Protein AF-A0A954IX19-F1 (afdb_monomer)

Sequence (266 aa):
ASEIVAGALQDHHRATVVGVQSYGKGSVQNLFPLSSKPSEPFTDENHNRVWDSWESYQDLNKNGRYDPGPRARLTIARYYLPSGRCLHKIVDKDGKVENPDYGVVPDVEIAAEKLKAEDLWKNAFSRKLWTERVSHKYVDERWAENKATFEKLAFSDGKSSAEYPGFDDWYASLETQLPKNDVRQWVRVVIRDKVADLRGKAWPGSFFQGDFVEDRQLQAAIHVALGKIGQSITGLSEYGPVLDLPKEMVDHPWEPTAKKATEKKG

Radius of gyration: 24.85 Å; Cα contacts (8 Å, |Δi|>4): 329; chains: 1; bounding box: 64×39×64 Å

pLDDT: mean 86.71, std 11.57, range [32.47, 95.5]

Foldseek 3Di:
DVLQVLVQCVVVVNDAFFEAFDDLPFWDKDKAADPPDAWFDWDPPVPPPDDDPPTDTDDPPPPPDGGRHDIDIDTDDGDAHPVRHTQHFDADPVRHTPRPCHGDGGLHYDYWPDQDPVNVVVVVVLCVCVVVVVLVVLCVVCCVPCVVLLLVVLQPPLLDCPSPPCLVVSVVVVPDPDDSSVSSLSNSQNSNVVNCVVVVHHQPDDRQPNRLLRTQRVVLSVQLVQLVVVHALCVDPSNVSRHDDDPVSRVDRDDRPPPPPPPPDD

Structure (mmCIF, N/CA/C/O backbone):
data_AF-A0A954IX19-F1
#
_entry.id   AF-A0A954IX19-F1
#
loop_
_atom_site.group_PDB
_atom_site.id
_atom_site.type_symbol
_atom_site.label_atom_id
_atom_site.label_alt_id
_atom_site.label_comp_id
_atom_site.label_asym_id
_atom_site.label_entity_id
_atom_site.label_seq_id
_atom_site.pdbx_PDB_ins_code
_atom_site.Cartn_x
_atom_site.Cartn_y
_atom_site.Cartn_z
_atom_site.occupancy
_atom_site.B_iso_or_equiv
_atom_site.auth_seq_id
_atom_site.auth_comp_id
_atom_site.auth_asym_id
_atom_site.auth_atom_id
_atom_site.pdbx_PDB_model_num
ATOM 1 N N . ALA A 1 1 ? -5.945 4.683 12.665 1.00 79.75 1 ALA A N 1
ATOM 2 C CA . ALA A 1 1 ? -5.818 6.070 12.174 1.00 79.75 1 ALA A CA 1
ATOM 3 C C . ALA A 1 1 ? -6.463 6.220 10.797 1.00 79.75 1 ALA A C 1
ATOM 5 O O . ALA A 1 1 ? -7.480 6.892 10.716 1.00 79.75 1 ALA A O 1
ATOM 6 N N . SER A 1 2 ? -5.966 5.542 9.753 1.00 90.81 2 SER A N 1
ATOM 7 C CA . SER A 1 2 ? -6.464 5.685 8.370 1.00 90.81 2 SER A CA 1
ATOM 8 C C . SER A 1 2 ? -7.974 5.466 8.208 1.00 90.81 2 SER A C 1
ATOM 10 O O . SER A 1 2 ? -8.629 6.218 7.498 1.00 90.81 2 SER A O 1
ATOM 12 N N . GLU A 1 3 ? -8.544 4.494 8.924 1.00 93.50 3 GLU A N 1
ATOM 13 C CA . GLU A 1 3 ? -9.979 4.168 8.866 1.00 93.50 3 GLU A CA 1
ATOM 14 C C . GLU A 1 3 ? -10.879 5.299 9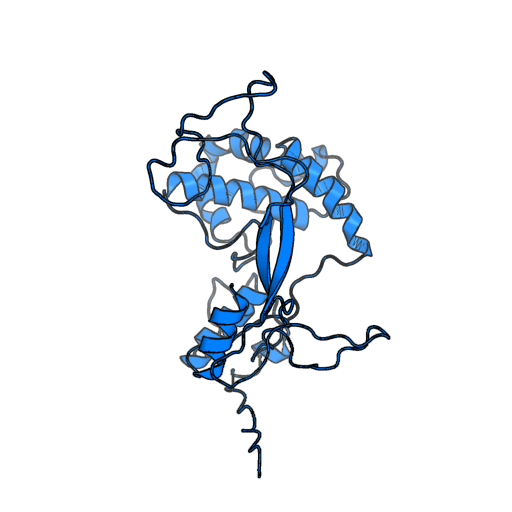.379 1.00 93.50 3 GLU A C 1
ATOM 16 O O . GLU A 1 3 ? -11.972 5.501 8.865 1.00 93.50 3 GLU A O 1
ATOM 21 N N . ILE A 1 4 ? -10.409 6.068 10.367 1.00 92.88 4 ILE A N 1
ATOM 22 C CA . ILE A 1 4 ? -11.157 7.204 10.920 1.00 92.88 4 ILE A CA 1
ATOM 23 C C . ILE A 1 4 ? -11.254 8.304 9.863 1.00 92.88 4 ILE A C 1
ATOM 25 O O . ILE A 1 4 ? -12.329 8.842 9.630 1.00 92.88 4 ILE A O 1
ATOM 29 N N . VAL A 1 5 ? -10.138 8.597 9.187 1.00 94.50 5 VAL A N 1
ATOM 30 C CA . VAL A 1 5 ? -10.074 9.624 8.140 1.00 94.50 5 VAL A CA 1
ATOM 31 C C . VAL A 1 5 ? -10.907 9.214 6.927 1.00 94.50 5 VAL A C 1
ATOM 33 O O . VAL A 1 5 ? -11.764 9.977 6.491 1.00 94.50 5 VAL A O 1
ATOM 36 N N . ALA A 1 6 ? -10.696 8.001 6.408 1.00 94.44 6 ALA A N 1
ATOM 37 C CA . ALA A 1 6 ? -11.433 7.503 5.249 1.00 94.44 6 ALA A CA 1
ATOM 38 C C . ALA A 1 6 ? -12.941 7.409 5.530 1.00 94.44 6 ALA A C 1
ATOM 40 O O . ALA A 1 6 ? -13.740 7.870 4.719 1.00 94.44 6 ALA A O 1
ATOM 41 N N . GLY A 1 7 ? -13.326 6.888 6.701 1.00 93.38 7 GLY A N 1
ATOM 42 C CA . GLY A 1 7 ? -14.724 6.807 7.117 1.00 93.38 7 GLY A CA 1
ATOM 43 C C . GLY A 1 7 ? -15.373 8.181 7.292 1.00 93.38 7 GLY A C 1
ATOM 44 O O . GLY A 1 7 ? -16.479 8.384 6.812 1.00 93.38 7 GLY A O 1
ATOM 45 N N . ALA A 1 8 ? -14.686 9.157 7.896 1.00 94.06 8 ALA A N 1
ATOM 46 C CA . ALA A 1 8 ? -15.229 10.509 8.047 1.00 94.06 8 ALA A CA 1
ATOM 47 C C . ALA A 1 8 ? -15.403 11.223 6.694 1.00 94.06 8 ALA A C 1
ATOM 49 O O . ALA A 1 8 ? -16.428 11.859 6.457 1.00 94.06 8 ALA A O 1
ATOM 50 N N . LEU A 1 9 ? -14.432 11.101 5.781 1.00 95.00 9 LEU A N 1
ATOM 51 C CA . LEU A 1 9 ? -14.555 11.663 4.430 1.00 95.00 9 LEU A CA 1
ATOM 52 C C . LEU A 1 9 ? -15.701 11.021 3.643 1.00 95.00 9 LEU A C 1
ATOM 54 O O . LEU A 1 9 ? -16.392 11.722 2.901 1.00 95.00 9 LEU A O 1
ATOM 58 N N . GLN A 1 10 ? -15.904 9.715 3.817 1.00 93.19 10 GLN A N 1
ATOM 59 C CA . GLN A 1 10 ? -17.016 8.982 3.223 1.00 93.19 10 GLN A CA 1
ATOM 60 C C . GLN A 1 10 ? -18.365 9.438 3.799 1.00 93.19 10 GLN A C 1
ATOM 62 O O . GLN A 1 10 ? -19.266 9.763 3.029 1.00 93.19 10 GLN A O 1
ATOM 67 N N . ASP A 1 11 ? -18.488 9.526 5.127 1.00 92.69 11 ASP A N 1
ATOM 68 C CA . ASP A 1 11 ? -19.709 9.962 5.824 1.00 92.69 11 ASP A CA 1
ATOM 69 C C . ASP A 1 11 ? -20.122 11.390 5.430 1.00 92.69 11 ASP A C 1
ATOM 71 O O . ASP A 1 11 ? -21.307 1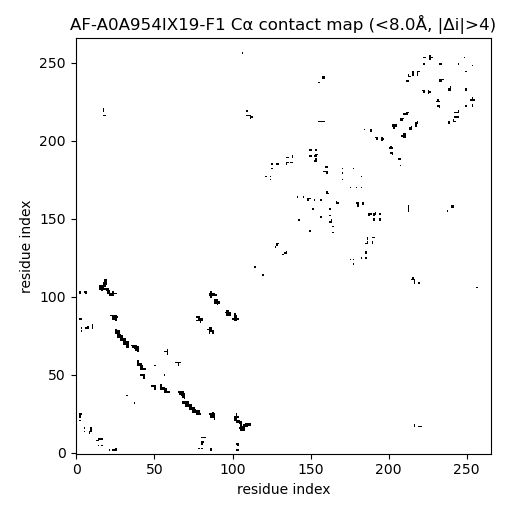1.695 5.327 1.00 92.69 11 ASP A O 1
ATOM 75 N N . HIS A 1 12 ? -19.152 12.269 5.168 1.00 93.75 12 HIS A N 1
ATOM 76 C CA . HIS A 1 12 ? -19.407 13.635 4.705 1.00 93.75 12 HIS A CA 1
ATOM 77 C C . HIS A 1 12 ? -19.547 13.763 3.180 1.00 93.75 12 HIS A C 1
ATOM 79 O O . HIS A 1 12 ? -19.612 14.886 2.672 1.00 93.75 12 HIS A O 1
ATOM 85 N N . HIS A 1 13 ? -19.545 12.653 2.434 1.00 91.31 13 HIS A N 1
ATOM 86 C CA . HIS A 1 13 ? -19.569 12.642 0.967 1.00 91.31 13 HIS A CA 1
ATOM 87 C C . HIS A 1 13 ? -18.467 13.514 0.331 1.00 91.31 13 HIS A C 1
ATOM 89 O O . HIS A 1 13 ? -18.647 14.111 -0.731 1.00 91.31 13 HIS A O 1
ATOM 95 N N . ARG A 1 14 ? -17.308 13.618 0.994 1.00 93.38 14 ARG A N 1
ATOM 96 C CA . ARG A 1 14 ? -16.152 14.411 0.536 1.00 93.38 14 ARG A CA 1
ATOM 97 C C . ARG A 1 14 ? -15.164 13.593 -0.285 1.00 93.38 14 ARG A C 1
ATOM 99 O O . ARG A 1 14 ? -14.374 14.176 -1.022 1.00 93.38 14 ARG A O 1
ATOM 106 N N . ALA A 1 15 ? -15.204 12.270 -0.169 1.00 93.00 15 ALA A N 1
ATOM 107 C CA . ALA A 1 15 ? -14.397 11.353 -0.961 1.00 93.00 15 ALA A CA 1
ATOM 108 C C . ALA A 1 15 ? -15.200 10.096 -1.319 1.00 93.00 15 ALA A C 1
ATOM 110 O O . ALA A 1 15 ? -16.116 9.711 -0.597 1.00 93.00 15 ALA A O 1
ATOM 111 N N . THR A 1 16 ? -14.826 9.456 -2.427 1.00 93.19 16 THR A N 1
ATOM 112 C CA . THR A 1 16 ? -15.273 8.097 -2.765 1.00 93.19 16 THR A CA 1
ATOM 113 C C . THR A 1 16 ? -14.178 7.136 -2.338 1.00 93.19 16 THR A C 1
ATOM 115 O O . THR A 1 16 ? -13.026 7.312 -2.738 1.00 93.19 16 THR A O 1
ATOM 118 N N . VAL A 1 17 ? -14.521 6.151 -1.515 1.00 94.12 17 VAL A N 1
ATOM 119 C CA . VAL A 1 17 ? -13.583 5.141 -1.023 1.00 94.12 17 VAL A CA 1
ATOM 120 C C . VAL A 1 17 ? -13.589 3.953 -1.977 1.00 94.12 17 VAL A C 1
ATOM 122 O O . VAL A 1 17 ? -14.644 3.401 -2.281 1.00 94.12 17 VAL A O 1
ATOM 125 N N . VAL A 1 18 ? -12.408 3.546 -2.433 1.00 93.38 18 VAL A N 1
ATOM 126 C CA . VAL A 1 18 ? -12.216 2.445 -3.385 1.00 93.38 18 VAL A CA 1
ATOM 127 C C . VAL A 1 18 ? -11.293 1.408 -2.755 1.00 93.38 18 VAL A C 1
ATOM 129 O O . VAL A 1 18 ? -10.307 1.782 -2.119 1.00 93.38 18 VAL A O 1
ATOM 132 N N . GLY A 1 19 ? -11.601 0.121 -2.907 1.00 93.06 19 GLY A N 1
ATOM 133 C CA . GLY A 1 19 ? -10.739 -0.964 -2.433 1.00 93.06 19 GLY A CA 1
ATOM 134 C C . GLY A 1 19 ? -11.515 -2.095 -1.771 1.00 93.06 19 GLY A C 1
ATOM 135 O O . GLY A 1 19 ? -12.520 -2.548 -2.298 1.00 93.06 19 GLY A O 1
ATOM 136 N N . VAL A 1 20 ? -11.051 -2.559 -0.611 1.00 92.19 20 VAL A N 1
ATOM 137 C CA . VAL A 1 20 ? -11.703 -3.623 0.176 1.00 92.19 20 VAL A CA 1
ATOM 138 C C . VAL A 1 20 ? -12.109 -3.107 1.550 1.00 92.19 20 VAL A C 1
ATOM 140 O O . VAL A 1 20 ? -11.572 -2.100 2.016 1.00 92.19 20 VAL A O 1
ATOM 143 N N . GLN A 1 21 ? -13.016 -3.820 2.223 1.00 92.69 21 GLN A N 1
ATOM 144 C CA . GLN A 1 21 ? -13.347 -3.531 3.617 1.00 92.69 21 GLN A CA 1
ATOM 145 C C . GLN A 1 21 ? -12.073 -3.514 4.473 1.00 92.69 21 GLN A C 1
ATOM 147 O O . GLN A 1 21 ? -11.267 -4.451 4.445 1.00 92.69 21 GLN A O 1
ATOM 152 N N . SER A 1 22 ? -11.881 -2.428 5.221 1.00 93.00 22 SER A N 1
ATOM 153 C CA . SER A 1 22 ? -10.698 -2.267 6.064 1.00 93.00 22 SER A CA 1
ATOM 154 C C . SER A 1 22 ? -10.755 -3.141 7.325 1.00 93.00 22 SER A C 1
ATOM 156 O O . SER A 1 22 ? -11.761 -3.769 7.648 1.00 93.00 22 SER A O 1
ATOM 158 N N . TYR A 1 23 ? -9.636 -3.205 8.049 1.00 92.00 23 TYR A N 1
ATOM 159 C CA . TYR A 1 23 ? -9.427 -4.153 9.147 1.00 92.00 23 TYR A CA 1
ATOM 160 C C . TYR A 1 23 ? -10.440 -4.039 10.304 1.00 92.00 23 TYR A C 1
ATOM 162 O O . TYR A 1 23 ? -10.777 -5.040 10.934 1.00 92.00 23 TYR A O 1
ATOM 170 N N . GLY A 1 24 ? -10.907 -2.832 10.616 1.00 92.19 24 GLY A N 1
ATOM 171 C CA . GLY A 1 24 ? -11.779 -2.545 11.750 1.00 92.19 24 GLY A CA 1
ATOM 172 C C . GLY A 1 24 ? -11.024 -2.282 13.053 1.00 92.19 24 GLY A C 1
ATOM 173 O O . GLY A 1 24 ? -11.481 -2.669 14.135 1.00 92.19 24 GLY A O 1
ATOM 174 N N . LYS A 1 25 ? -9.849 -1.635 13.005 1.00 92.31 25 LYS A N 1
ATOM 175 C CA . LYS A 1 25 ? -9.107 -1.244 14.217 1.00 92.31 25 LYS A CA 1
ATOM 176 C C . LYS A 1 25 ? -9.610 0.107 14.728 1.00 92.31 25 LYS A C 1
ATOM 178 O O . LYS A 1 25 ? -8.933 1.131 14.654 1.00 92.31 25 LYS A O 1
ATOM 183 N N . GLY A 1 26 ? -10.803 0.075 15.313 1.00 89.88 26 GLY A N 1
ATOM 184 C CA . GLY A 1 26 ? -11.436 1.223 15.964 1.00 89.88 26 GLY A CA 1
ATOM 185 C C . GLY A 1 26 ? -11.161 1.367 17.465 1.00 89.88 26 GLY A C 1
ATOM 186 O O . GLY A 1 26 ? -11.915 2.068 18.121 1.00 89.88 26 GLY A O 1
ATOM 187 N N . SER A 1 27 ? -10.159 0.703 18.050 1.00 92.31 27 SER A N 1
ATOM 188 C CA . SER A 1 27 ? -9.876 0.776 19.494 1.00 92.31 27 SER A CA 1
ATOM 189 C C . SER A 1 27 ? -8.637 1.616 19.825 1.00 92.31 27 SER A C 1
ATOM 191 O O . SER A 1 27 ? -7.654 1.621 19.080 1.00 92.31 27 SER A O 1
ATOM 193 N N . VAL A 1 28 ? -8.683 2.313 20.964 1.00 92.31 28 VAL A N 1
ATOM 194 C CA . VAL A 1 28 ? -7.559 3.074 21.534 1.00 92.31 28 VAL A CA 1
ATOM 195 C C . VAL A 1 28 ? -6.924 2.256 22.644 1.00 92.31 28 VAL A C 1
ATOM 197 O O . VAL A 1 28 ? -7.626 1.758 23.524 1.00 92.31 28 VAL A O 1
ATOM 200 N N . GLN A 1 29 ? -5.599 2.146 22.621 1.00 92.75 29 GLN A N 1
ATOM 201 C CA . GLN A 1 29 ? -4.831 1.439 23.640 1.00 92.75 29 GLN A CA 1
ATOM 202 C C . GLN A 1 29 ? -3.889 2.401 24.355 1.00 92.75 29 GLN A C 1
ATOM 204 O O . GLN A 1 29 ? -3.283 3.252 23.707 1.00 92.75 29 GLN A O 1
ATOM 209 N N . ASN A 1 30 ? -3.749 2.234 25.669 1.00 91.75 30 ASN A N 1
ATOM 210 C CA . ASN A 1 30 ? -2.789 2.977 26.479 1.00 91.75 30 ASN A CA 1
ATOM 211 C C . ASN A 1 30 ? -1.926 2.023 27.320 1.00 91.75 30 ASN A C 1
ATOM 213 O O . ASN A 1 30 ? -2.332 0.889 27.597 1.00 91.75 30 ASN A O 1
ATOM 217 N N . LEU A 1 31 ? -0.723 2.472 27.681 1.00 88.69 31 LEU A N 1
ATOM 218 C CA . LEU A 1 31 ? 0.225 1.739 28.518 1.00 88.69 31 LEU A CA 1
ATOM 219 C C . LEU A 1 31 ? 0.102 2.205 29.971 1.00 88.69 31 LEU A C 1
ATOM 221 O O . LEU A 1 31 ? 0.263 3.386 30.259 1.00 88.69 31 LEU A O 1
ATOM 225 N N . PHE A 1 32 ? -0.129 1.267 30.884 1.00 87.44 32 PHE A N 1
ATOM 226 C CA . PHE A 1 32 ? -0.223 1.515 32.321 1.00 87.44 32 PHE A CA 1
ATOM 227 C C . PHE A 1 32 ? 0.965 0.866 33.036 1.00 87.44 32 PHE A C 1
ATOM 229 O O . PHE A 1 32 ? 1.189 -0.328 32.835 1.00 87.44 32 PHE A O 1
ATOM 236 N N . PRO A 1 33 ? 1.741 1.602 33.849 1.00 85.31 33 PRO A N 1
ATOM 237 C CA . PRO A 1 33 ? 2.846 1.016 34.601 1.00 85.31 33 PRO A CA 1
ATOM 238 C C . PRO A 1 33 ? 2.332 -0.000 35.628 1.00 85.31 33 PRO A C 1
ATOM 240 O O . PRO A 1 33 ? 1.297 0.211 36.260 1.00 85.31 33 PRO A O 1
ATOM 243 N N . LEU A 1 34 ? 3.057 -1.107 35.787 1.00 85.81 34 LEU A N 1
ATOM 244 C CA . LEU A 1 34 ? 2.791 -2.113 36.813 1.00 85.81 34 LEU A CA 1
ATOM 245 C C . LEU A 1 34 ? 3.649 -1.832 38.051 1.00 85.81 34 LEU A C 1
ATOM 247 O O . LEU A 1 34 ? 4.809 -1.446 37.944 1.00 85.81 34 LEU A O 1
ATOM 251 N N . SER A 1 35 ? 3.088 -2.055 39.239 1.00 80.06 35 SER A N 1
ATOM 252 C CA . SER A 1 35 ? 3.722 -1.708 40.520 1.00 80.06 35 SER A CA 1
ATOM 253 C C . SER A 1 35 ? 4.929 -2.575 40.899 1.00 80.06 35 SER A C 1
ATOM 255 O O . SER A 1 35 ? 5.627 -2.253 41.855 1.00 80.06 35 SER A O 1
ATOM 257 N N . SER A 1 36 ? 5.195 -3.668 40.179 1.00 78.25 36 SER A N 1
ATOM 258 C CA . SER A 1 36 ? 6.209 -4.657 40.562 1.00 78.25 36 SER A CA 1
ATOM 259 C C . SER A 1 36 ? 7.655 -4.182 40.383 1.00 78.25 36 SER A C 1
ATOM 261 O O . SER A 1 36 ? 8.530 -4.636 41.114 1.00 78.25 36 SER A O 1
ATOM 263 N N . LYS A 1 37 ? 7.928 -3.300 39.412 1.00 77.62 37 LYS A N 1
ATOM 264 C CA . LYS A 1 37 ? 9.249 -2.682 39.210 1.00 77.62 37 LYS A CA 1
ATOM 265 C C . LYS A 1 37 ? 9.041 -1.258 38.677 1.00 77.62 37 LYS A C 1
ATOM 267 O O . LYS A 1 37 ? 8.490 -1.118 37.586 1.00 77.62 37 LYS A O 1
ATOM 272 N N . PRO A 1 38 ? 9.422 -0.204 39.417 1.00 73.81 38 PRO A N 1
ATOM 273 C CA . PRO A 1 38 ? 9.303 1.155 38.909 1.00 73.81 38 PRO A CA 1
ATOM 274 C C . PRO A 1 38 ? 10.221 1.351 37.698 1.00 73.81 38 PRO A C 1
ATOM 276 O O . PRO A 1 38 ? 11.243 0.678 37.558 1.00 73.81 38 PRO A O 1
ATOM 279 N N . SER A 1 39 ? 9.825 2.268 36.819 1.00 83.50 39 SER A N 1
ATOM 280 C CA . SER A 1 39 ? 10.693 2.770 35.756 1.00 83.50 39 SER A CA 1
ATOM 281 C C . SER A 1 39 ? 11.939 3.407 36.359 1.00 83.50 39 SER A C 1
ATOM 283 O O . SER A 1 39 ? 11.854 4.030 37.421 1.00 83.50 39 SER A O 1
ATOM 285 N N . GLU A 1 40 ? 13.067 3.311 35.664 1.00 88.31 40 GLU A N 1
ATOM 286 C CA . GLU A 1 40 ? 14.228 4.126 36.005 1.00 88.31 40 GLU A CA 1
ATOM 287 C C . GLU A 1 40 ? 13.869 5.616 35.887 1.00 88.31 40 GLU A C 1
ATOM 289 O O . GLU A 1 40 ? 13.129 5.998 34.967 1.00 88.31 40 GLU A O 1
ATOM 294 N N . PRO A 1 41 ? 14.305 6.457 36.841 1.00 87.12 41 PRO A N 1
ATOM 295 C CA . PRO A 1 41 ? 14.039 7.882 36.782 1.00 87.12 41 PRO A CA 1
ATOM 296 C C . PRO A 1 41 ? 14.888 8.519 35.681 1.00 87.12 41 PRO A C 1
ATOM 298 O O . PRO A 1 41 ? 16.049 8.159 35.477 1.00 87.12 41 PRO A O 1
ATOM 301 N N . PHE A 1 42 ? 14.297 9.477 34.976 1.00 90.81 42 PHE A N 1
ATOM 302 C CA . PHE A 1 42 ? 14.952 10.234 33.919 1.00 90.81 42 PHE A CA 1
ATOM 303 C C . PHE A 1 42 ? 14.577 11.712 33.995 1.00 90.81 42 PHE A C 1
ATOM 305 O O . PHE A 1 42 ? 13.574 12.078 34.616 1.00 90.81 42 PHE A O 1
ATOM 312 N N . THR A 1 43 ? 15.406 12.550 33.384 1.00 91.19 43 THR A N 1
ATOM 313 C CA . THR A 1 43 ? 15.152 13.979 33.223 1.00 91.19 43 THR A CA 1
ATOM 314 C C . THR A 1 43 ? 14.274 14.181 31.995 1.00 91.19 43 THR A C 1
ATOM 316 O O . THR A 1 43 ? 14.761 14.070 30.878 1.00 91.19 43 THR A O 1
ATOM 319 N N . ASP A 1 44 ? 12.994 14.466 32.221 1.00 87.69 44 ASP A N 1
ATOM 320 C CA . ASP A 1 44 ? 12.009 14.768 31.176 1.00 87.69 44 ASP A CA 1
ATOM 321 C C . ASP A 1 44 ? 12.135 16.242 30.750 1.00 87.69 44 ASP A C 1
ATOM 323 O O . ASP A 1 44 ? 11.517 17.134 31.349 1.00 87.69 44 ASP A O 1
ATOM 327 N N . GLU A 1 45 ? 12.999 16.503 29.767 1.00 91.56 45 GLU A N 1
ATOM 328 C CA . GLU A 1 45 ? 13.329 17.857 29.303 1.00 91.56 45 GLU A CA 1
ATOM 329 C C . GLU A 1 45 ? 12.212 18.460 28.445 1.00 91.56 45 GLU A C 1
ATOM 331 O O . GLU A 1 45 ? 11.999 19.674 28.469 1.00 91.56 45 GLU A O 1
ATOM 336 N N . ASN A 1 46 ? 11.487 17.629 27.692 1.00 91.50 46 ASN A N 1
ATOM 337 C CA . ASN A 1 46 ? 10.407 18.080 26.808 1.00 91.50 46 ASN A CA 1
ATOM 338 C C . ASN A 1 46 ? 9.002 17.954 27.434 1.00 91.50 46 ASN A C 1
ATOM 340 O O . ASN A 1 46 ? 8.011 18.337 26.805 1.00 91.50 46 ASN A O 1
ATOM 344 N N . HIS A 1 47 ? 8.920 17.459 28.671 1.00 87.94 47 HIS A N 1
ATOM 345 C CA . HIS A 1 47 ? 7.701 17.288 29.463 1.00 87.94 47 HIS A CA 1
ATOM 346 C C . HIS A 1 47 ? 6.666 16.336 28.837 1.00 87.94 47 HIS A C 1
ATOM 348 O O . HIS A 1 47 ? 5.454 16.502 29.039 1.00 87.94 47 HIS A O 1
ATOM 354 N N . ASN A 1 48 ? 7.118 15.330 28.081 1.00 88.38 48 ASN A N 1
ATOM 355 C CA . ASN A 1 48 ? 6.251 14.341 27.429 1.00 88.38 48 ASN A CA 1
ATOM 356 C C . ASN A 1 48 ? 6.002 13.080 28.291 1.00 88.38 48 ASN A C 1
ATOM 358 O O . ASN A 1 48 ? 5.153 12.254 27.933 1.00 88.38 48 ASN A O 1
ATOM 362 N N . ARG A 1 49 ? 6.688 12.942 29.439 1.00 82.75 49 ARG A N 1
ATOM 363 C CA . ARG A 1 49 ? 6.658 11.784 30.357 1.00 82.75 49 ARG A CA 1
ATOM 364 C C . ARG A 1 49 ? 7.123 10.460 29.735 1.00 82.75 49 ARG A C 1
ATOM 366 O O . ARG A 1 49 ? 6.735 9.380 30.201 1.00 82.75 49 ARG A O 1
ATOM 373 N N . VAL A 1 50 ? 7.940 10.522 28.693 1.00 83.44 50 VAL A N 1
ATOM 374 C CA . VAL A 1 50 ? 8.507 9.392 27.957 1.00 83.44 50 VAL A CA 1
ATOM 375 C C . VAL A 1 50 ? 9.996 9.648 27.772 1.00 83.44 50 VAL A C 1
ATOM 377 O O . VAL A 1 50 ? 10.365 10.628 27.155 1.00 83.44 50 VAL A O 1
ATOM 380 N N . TRP A 1 51 ? 10.842 8.736 28.253 1.00 86.75 51 TRP A N 1
ATOM 381 C CA . TRP A 1 51 ? 12.280 8.870 28.044 1.00 86.75 51 TRP A CA 1
ATOM 382 C C . TRP A 1 51 ? 12.627 8.860 26.557 1.00 86.75 51 TRP A C 1
ATOM 384 O O . TRP A 1 51 ? 12.321 7.892 25.845 1.00 86.75 51 TRP A O 1
ATOM 394 N N . ASP A 1 52 ? 13.299 9.915 26.124 1.00 88.56 52 ASP A N 1
ATOM 395 C CA . ASP A 1 52 ? 13.857 10.044 24.789 1.00 88.56 52 ASP A CA 1
ATOM 396 C C . ASP A 1 52 ? 15.362 9.743 24.782 1.00 88.56 52 ASP A C 1
ATOM 398 O O . ASP A 1 52 ? 16.068 9.901 25.774 1.00 88.56 52 ASP A O 1
ATOM 402 N N . SER A 1 53 ? 15.903 9.329 23.633 1.00 87.06 53 SER A N 1
ATOM 403 C CA . SER A 1 53 ? 17.297 8.860 23.548 1.00 87.06 53 SER A CA 1
ATOM 404 C C . SER A 1 53 ? 18.358 9.913 23.895 1.00 87.06 53 SER A C 1
ATOM 406 O O . SER A 1 53 ? 19.519 9.553 24.082 1.00 87.06 53 SER A O 1
ATOM 408 N N . TRP A 1 54 ? 17.993 11.199 23.914 1.00 87.88 54 TRP A N 1
ATOM 409 C CA . TRP A 1 54 ? 18.874 12.303 24.312 1.00 87.88 54 TRP A CA 1
ATOM 410 C C . TRP A 1 54 ? 18.741 12.684 25.794 1.00 87.88 54 TRP A C 1
ATOM 412 O O . TRP A 1 54 ? 19.551 13.467 26.285 1.00 87.88 54 TRP A O 1
ATOM 422 N N . GLU A 1 55 ? 17.751 12.150 26.511 1.00 91.75 55 GLU A N 1
ATOM 423 C CA . GLU A 1 55 ? 17.500 12.482 27.910 1.00 91.75 55 GLU A CA 1
ATOM 424 C C . GLU A 1 55 ? 18.382 11.658 28.851 1.00 91.75 55 GLU A C 1
ATOM 426 O O . GLU A 1 55 ? 18.668 10.476 28.633 1.00 91.75 55 GLU A O 1
ATOM 431 N N . SER A 1 56 ? 18.810 12.277 29.949 1.00 89.56 56 SER A N 1
ATOM 432 C CA . SER A 1 56 ? 19.597 11.584 30.971 1.00 89.56 56 SER A CA 1
ATOM 433 C C . SER A 1 56 ? 18.700 10.710 31.848 1.00 89.56 56 SER A C 1
ATOM 435 O O . SER A 1 56 ? 17.637 11.150 32.280 1.00 89.56 56 SER A O 1
ATOM 437 N N . TYR A 1 57 ? 19.145 9.493 32.166 1.00 91.69 57 TYR A N 1
ATOM 438 C CA . TYR A 1 57 ? 18.456 8.580 33.080 1.00 91.69 57 TYR A CA 1
ATOM 439 C C . TYR A 1 57 ? 19.412 7.998 34.120 1.00 91.69 57 TYR A C 1
ATOM 441 O O . TYR A 1 57 ? 20.630 7.975 33.932 1.00 91.69 57 TYR A O 1
ATOM 449 N N . GLN A 1 58 ? 18.853 7.530 35.233 1.00 89.69 58 GLN A N 1
ATOM 450 C CA . GLN A 1 58 ? 19.602 6.824 36.261 1.00 89.69 58 GLN A CA 1
ATOM 451 C C . GLN A 1 58 ? 19.522 5.314 36.022 1.00 89.69 58 GLN A C 1
ATOM 453 O O . GLN A 1 58 ? 18.511 4.690 36.334 1.00 89.69 58 GLN A O 1
ATOM 458 N N . ASP A 1 59 ? 20.611 4.737 35.518 1.00 86.19 59 ASP A N 1
ATOM 459 C CA . ASP A 1 59 ? 20.762 3.288 35.356 1.00 86.19 59 ASP A CA 1
ATOM 460 C C . ASP A 1 59 ? 20.960 2.616 36.728 1.00 86.19 59 ASP A C 1
ATOM 462 O O . ASP A 1 59 ? 22.048 2.641 37.320 1.00 86.19 59 ASP A O 1
ATOM 466 N N . LEU A 1 60 ? 19.884 2.047 37.272 1.00 85.31 60 LEU A N 1
ATOM 467 C CA . LEU A 1 60 ? 19.874 1.406 38.588 1.00 85.31 60 LEU A CA 1
ATOM 468 C C . LEU A 1 60 ? 20.425 -0.020 38.526 1.00 85.31 60 LEU A C 1
ATOM 470 O O . LEU A 1 60 ? 20.930 -0.527 39.533 1.00 85.31 60 LEU A O 1
ATOM 474 N N . ASN A 1 61 ? 20.320 -0.678 37.371 1.00 85.50 61 ASN A N 1
ATOM 475 C CA . ASN A 1 61 ? 20.702 -2.080 37.203 1.00 85.50 61 ASN A CA 1
ATOM 476 C C . ASN A 1 61 ? 22.099 -2.257 36.554 1.00 85.50 61 ASN A C 1
ATOM 478 O O . ASN A 1 61 ? 22.609 -3.380 36.516 1.00 85.50 61 ASN A O 1
ATOM 482 N N . LYS A 1 62 ? 22.722 -1.158 36.103 1.00 86.56 62 LYS A N 1
ATOM 483 C CA . LYS A 1 62 ? 24.042 -1.069 35.455 1.00 86.56 62 LYS A CA 1
ATOM 484 C C . LYS A 1 62 ? 24.148 -1.832 34.128 1.00 86.56 62 LYS A C 1
ATOM 486 O O . LYS A 1 62 ? 25.219 -2.353 33.806 1.00 86.56 62 LYS A O 1
ATOM 491 N N . ASN A 1 63 ? 23.060 -1.936 33.365 1.00 88.25 63 ASN A N 1
ATOM 492 C CA . ASN A 1 63 ? 23.031 -2.611 32.061 1.00 88.25 63 ASN A CA 1
ATOM 493 C C . ASN A 1 63 ? 23.322 -1.663 30.875 1.00 88.25 63 ASN A C 1
ATOM 495 O O . ASN A 1 63 ? 23.390 -2.130 29.731 1.00 88.25 63 ASN A O 1
ATOM 499 N N . GLY A 1 64 ? 23.478 -0.359 31.126 1.00 87.00 64 GLY A N 1
ATOM 500 C CA . GLY A 1 64 ? 23.701 0.676 30.117 1.00 87.00 64 GLY A CA 1
ATOM 501 C C . GLY A 1 64 ? 22.488 0.970 29.229 1.00 87.00 64 GLY A C 1
ATOM 502 O O . GLY A 1 64 ? 22.664 1.485 28.121 1.00 87.00 64 GLY A O 1
ATOM 503 N N . ARG A 1 65 ? 21.272 0.603 29.654 1.00 86.31 65 ARG A N 1
ATOM 504 C CA . ARG A 1 65 ? 20.011 0.795 28.923 1.00 86.31 65 ARG A CA 1
ATOM 505 C C . ARG A 1 65 ? 18.897 1.252 29.861 1.00 86.31 65 ARG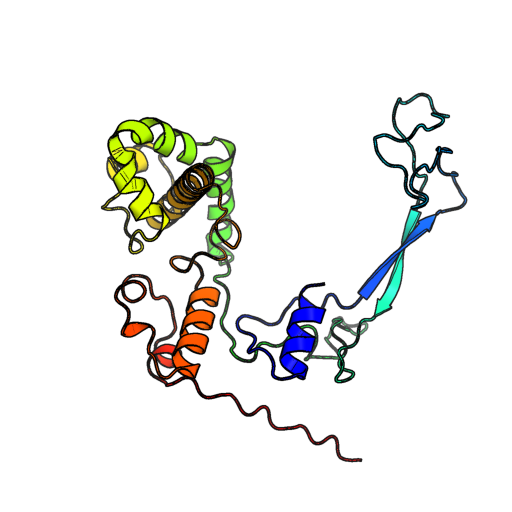 A C 1
ATOM 507 O O . ARG A 1 65 ? 18.650 0.626 30.879 1.00 86.31 65 ARG A O 1
ATOM 514 N N . TYR A 1 66 ? 18.139 2.255 29.428 1.00 85.25 66 TYR A N 1
ATOM 515 C CA . TYR A 1 66 ? 16.958 2.710 30.153 1.00 85.25 66 TYR A CA 1
ATOM 516 C C . TYR A 1 66 ? 15.897 1.607 30.288 1.00 85.25 66 TYR A C 1
ATOM 518 O O . TYR A 1 66 ? 15.410 1.066 29.286 1.00 85.25 66 TYR A O 1
ATOM 526 N N . ASP A 1 67 ? 15.495 1.322 31.527 1.00 85.19 67 ASP A N 1
ATOM 527 C CA . ASP A 1 67 ? 14.416 0.390 31.852 1.00 85.19 67 ASP A CA 1
ATOM 528 C C . ASP A 1 67 ? 13.090 1.135 32.146 1.00 85.19 67 ASP A C 1
ATOM 530 O O . ASP A 1 67 ? 12.893 1.653 33.251 1.00 85.19 67 ASP A O 1
ATOM 534 N N . PRO A 1 68 ? 12.087 1.097 31.246 1.00 82.12 68 PRO A N 1
ATOM 535 C CA . PRO A 1 68 ? 10.796 1.769 31.452 1.00 82.12 68 PRO A CA 1
ATOM 536 C C . PRO A 1 68 ? 9.864 1.089 32.478 1.00 82.12 68 PRO A C 1
ATOM 538 O O . PRO A 1 68 ? 8.720 1.533 32.652 1.00 82.12 68 PRO A O 1
ATOM 541 N N . GLY A 1 69 ? 10.311 -0.012 33.094 1.00 85.31 69 GLY A N 1
ATOM 542 C CA . GLY A 1 69 ? 9.507 -0.907 33.930 1.00 85.31 69 GLY A CA 1
ATOM 543 C C . GLY A 1 69 ? 8.454 -1.721 33.147 1.00 85.31 69 GLY A C 1
ATOM 544 O O . GLY A 1 69 ? 8.160 -1.434 31.982 1.00 85.31 69 GLY A O 1
ATOM 545 N N . PRO A 1 70 ? 7.867 -2.768 33.754 1.00 86.69 70 PRO A N 1
ATOM 546 C CA . PRO A 1 70 ? 6.748 -3.506 33.179 1.00 86.69 70 PRO A CA 1
ATOM 547 C C . PRO A 1 70 ? 5.507 -2.612 33.031 1.00 86.69 70 PRO A C 1
ATOM 549 O O . PRO A 1 70 ? 5.140 -1.868 33.941 1.00 86.69 70 PRO A O 1
ATOM 552 N N . ARG A 1 71 ? 4.830 -2.706 31.880 1.00 87.94 71 ARG A N 1
ATOM 553 C CA . ARG A 1 71 ? 3.610 -1.944 31.568 1.00 87.94 71 ARG A CA 1
ATOM 554 C C . ARG A 1 71 ? 2.539 -2.858 30.971 1.00 87.94 71 ARG A C 1
ATOM 556 O O . ARG A 1 71 ? 2.842 -3.698 30.128 1.00 87.94 71 ARG A O 1
ATOM 563 N N . ALA A 1 72 ? 1.284 -2.671 31.364 1.00 89.62 72 ALA A N 1
ATOM 564 C CA . ALA A 1 72 ? 0.129 -3.330 30.764 1.00 89.62 72 ALA A CA 1
ATOM 565 C C . ALA A 1 72 ? -0.452 -2.470 29.634 1.00 89.62 72 ALA A C 1
ATOM 567 O O . ALA A 1 72 ? -0.703 -1.281 29.820 1.00 89.62 72 ALA A O 1
ATOM 568 N N . ARG A 1 73 ? -0.701 -3.068 28.463 1.00 91.81 73 ARG A N 1
ATOM 569 C CA . ARG A 1 73 ? -1.401 -2.404 27.356 1.00 91.81 73 ARG A CA 1
ATOM 570 C C . ARG A 1 73 ? -2.888 -2.721 27.436 1.00 91.81 73 ARG A C 1
ATOM 572 O O . ARG A 1 73 ? -3.282 -3.858 27.190 1.00 91.81 73 ARG A O 1
ATOM 579 N N . LEU A 1 74 ? -3.706 -1.722 27.745 1.00 92.50 74 LEU A N 1
ATOM 580 C CA . LEU A 1 74 ? -5.150 -1.889 27.900 1.00 92.50 74 LEU A CA 1
ATOM 581 C C . LEU A 1 74 ? -5.902 -1.076 26.851 1.00 92.50 74 LEU A C 1
ATOM 583 O O . LEU A 1 74 ? -5.494 0.030 26.498 1.00 92.50 74 LEU A O 1
ATOM 587 N N . THR A 1 75 ? -7.010 -1.630 26.356 1.00 92.19 75 THR A N 1
ATOM 588 C CA . THR A 1 75 ? -7.947 -0.883 25.510 1.00 92.19 75 THR A CA 1
ATOM 589 C C . THR A 1 75 ? -8.780 0.033 26.399 1.00 92.19 75 THR A C 1
ATOM 591 O O . THR A 1 75 ? -9.433 -0.452 27.317 1.00 92.19 75 THR A O 1
ATOM 594 N N . ILE A 1 76 ? -8.755 1.336 26.125 1.00 93.81 76 ILE A N 1
ATOM 595 C CA . ILE A 1 76 ? -9.391 2.359 26.973 1.00 93.81 76 ILE A CA 1
ATOM 596 C C . ILE A 1 76 ? -10.588 3.046 26.312 1.00 93.81 76 ILE A C 1
ATOM 598 O O . ILE A 1 76 ? -11.408 3.637 27.002 1.00 93.81 76 ILE A O 1
ATOM 602 N N . ALA A 1 77 ? -10.696 2.987 24.983 1.00 92.69 77 ALA A N 1
ATOM 603 C CA . ALA A 1 77 ? -11.780 3.628 24.246 1.00 92.69 77 ALA A CA 1
ATOM 604 C C . ALA A 1 77 ? -12.018 2.962 22.885 1.00 92.69 77 ALA A C 1
ATOM 606 O O . ALA A 1 77 ? -11.191 2.187 22.389 1.00 92.69 77 ALA A O 1
ATOM 607 N N . ARG A 1 78 ? -13.150 3.310 22.267 1.00 91.81 78 ARG A N 1
ATOM 608 C CA . ARG A 1 78 ? -13.494 2.979 20.881 1.00 91.81 78 ARG A CA 1
ATOM 609 C C . ARG A 1 78 ? -13.793 4.259 20.107 1.00 91.81 78 ARG A C 1
ATOM 611 O O . ARG A 1 78 ? -14.406 5.176 20.643 1.00 91.81 78 ARG A O 1
ATOM 618 N N . TYR A 1 79 ? -13.373 4.293 18.851 1.00 90.62 79 TYR A N 1
ATOM 619 C CA . TYR A 1 79 ? -13.689 5.352 17.908 1.00 90.62 79 TYR A CA 1
ATOM 620 C C . TYR A 1 79 ? -15.034 5.097 17.236 1.00 90.62 79 TYR A C 1
ATOM 622 O O . TYR A 1 79 ? -15.335 3.980 16.801 1.00 90.62 79 TYR A O 1
ATOM 630 N N . TYR A 1 80 ? -15.789 6.180 17.103 1.00 92.12 80 TYR A N 1
ATOM 631 C CA . TYR A 1 80 ? -17.020 6.255 16.337 1.00 92.12 80 TYR A CA 1
ATOM 632 C C . TYR A 1 80 ? -16.864 7.347 15.281 1.00 92.12 80 TYR A C 1
ATOM 634 O O . TYR A 1 80 ? -16.196 8.356 15.519 1.00 92.12 80 TYR A O 1
ATOM 642 N N . LEU A 1 81 ? -17.435 7.115 14.105 1.00 92.12 81 LEU A N 1
ATOM 643 C CA . LEU A 1 81 ? -17.493 8.108 13.037 1.00 92.12 81 LEU A CA 1
ATOM 644 C C . LEU A 1 81 ? -18.539 9.197 13.347 1.00 92.12 81 LEU A C 1
ATOM 646 O O . LEU A 1 81 ? -19.380 8.982 14.223 1.00 92.12 81 LEU A O 1
ATOM 650 N N . PRO A 1 82 ? -18.546 10.337 12.622 1.00 89.75 82 PRO A N 1
ATOM 651 C CA . PRO A 1 82 ? -19.575 11.373 12.774 1.00 89.75 82 PRO A CA 1
ATOM 652 C C . PRO A 1 82 ? -21.012 10.853 12.623 1.00 89.75 82 PRO A C 1
ATOM 654 O O . PRO A 1 82 ? -21.918 11.359 13.278 1.00 89.75 82 PRO A O 1
ATOM 657 N N . SER A 1 83 ? -21.218 9.801 11.825 1.00 88.75 83 SER A N 1
ATOM 658 C CA . SER A 1 83 ? -22.500 9.089 11.700 1.00 88.75 83 SER A CA 1
ATOM 659 C C . SER A 1 83 ? -22.924 8.290 12.9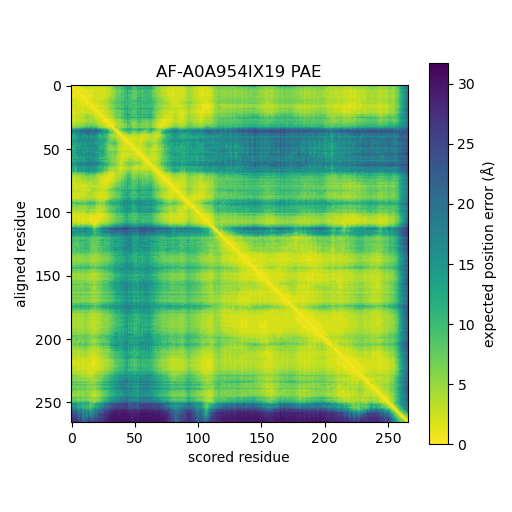43 1.00 88.75 83 SER A C 1
ATOM 661 O O . SER A 1 83 ? -24.018 7.729 12.973 1.00 88.75 83 SER A O 1
ATOM 663 N N . GLY A 1 84 ? -22.060 8.169 13.954 1.00 89.81 84 GLY A N 1
ATOM 664 C CA . GLY A 1 84 ? -22.248 7.287 15.107 1.00 89.81 84 GLY A CA 1
ATOM 665 C C . GLY A 1 84 ? -21.882 5.821 14.840 1.00 89.81 84 GLY A C 1
ATOM 666 O O . GLY A 1 84 ? -22.046 4.983 15.725 1.00 89.81 84 GLY A O 1
ATOM 667 N N . ARG A 1 85 ? -21.368 5.482 13.649 1.00 90.31 85 ARG A N 1
ATOM 668 C CA . ARG A 1 85 ? -20.947 4.113 13.306 1.00 90.31 85 ARG A CA 1
ATOM 669 C C . ARG A 1 85 ? -19.645 3.727 14.011 1.00 90.31 85 ARG A C 1
ATOM 671 O O . ARG A 1 85 ? -18.681 4.495 14.018 1.00 90.31 85 ARG A O 1
ATOM 678 N N . CYS A 1 86 ? -19.595 2.521 14.581 1.00 90.50 86 CYS A N 1
ATOM 679 C CA . CYS A 1 86 ? -18.387 1.986 15.209 1.00 90.50 86 CYS A CA 1
ATOM 680 C C . CYS A 1 86 ? -17.498 1.288 14.176 1.00 90.50 86 CYS A C 1
ATOM 682 O O . CYS A 1 86 ? -17.914 0.322 13.543 1.00 90.50 86 CYS A O 1
ATOM 684 N N . LEU A 1 87 ? -16.243 1.726 14.059 1.00 91.25 87 LEU A N 1
ATOM 685 C CA . LEU A 1 87 ? -15.273 1.081 13.168 1.00 91.25 87 LEU A CA 1
ATOM 686 C C . LEU A 1 87 ? -14.738 -0.238 13.731 1.00 91.25 87 LEU A C 1
ATOM 688 O O . LEU A 1 87 ? -14.201 -1.049 12.982 1.00 91.25 87 LEU A O 1
ATOM 692 N N . HIS A 1 88 ? -14.801 -0.434 15.049 1.00 93.25 88 HIS A N 1
ATOM 693 C CA . HIS A 1 88 ? -14.190 -1.595 15.676 1.00 93.25 88 HIS A CA 1
ATOM 694 C C . HIS A 1 88 ? -14.955 -2.870 15.328 1.00 93.25 88 HIS A C 1
ATOM 696 O O . HIS A 1 88 ? -16.170 -2.910 15.493 1.00 93.25 88 HIS A O 1
ATOM 702 N N . LYS A 1 89 ? -14.252 -3.916 14.887 1.00 92.88 89 LYS A N 1
ATOM 703 C CA . LYS A 1 89 ? -14.858 -5.235 14.694 1.00 92.88 89 LYS A CA 1
ATOM 704 C C . LYS A 1 89 ? -15.242 -5.830 16.050 1.00 92.88 89 LYS A C 1
ATOM 706 O O . LYS A 1 89 ? -14.367 -6.106 16.870 1.00 92.88 89 LYS A O 1
ATOM 711 N N . ILE A 1 90 ? -16.536 -6.016 16.275 1.00 89.44 90 ILE A N 1
ATOM 712 C CA . ILE A 1 90 ? -17.101 -6.640 17.470 1.00 89.44 90 ILE A CA 1
ATOM 713 C C . ILE A 1 90 ? -17.447 -8.080 17.110 1.00 89.44 90 ILE A C 1
ATOM 715 O O . ILE A 1 90 ? -18.123 -8.347 16.115 1.00 89.44 90 ILE A O 1
ATOM 719 N N . VAL A 1 91 ? -16.927 -9.004 17.908 1.00 91.06 91 VAL A N 1
ATOM 720 C CA . VAL A 1 91 ? -17.201 -10.433 17.792 1.00 91.06 91 VAL A CA 1
ATOM 721 C C . VAL A 1 91 ? -17.821 -10.924 19.088 1.00 91.06 91 VAL A C 1
ATOM 723 O O . VAL A 1 91 ? -17.420 -10.479 20.169 1.00 91.06 91 VAL A O 1
ATOM 726 N N . ASP A 1 92 ? -18.793 -11.818 18.968 1.00 90.62 92 ASP A N 1
ATOM 727 C CA . ASP A 1 92 ? -19.392 -12.496 20.110 1.00 90.62 92 ASP A CA 1
ATOM 728 C C . ASP A 1 92 ? -18.449 -13.576 20.682 1.00 90.62 92 ASP A C 1
ATOM 730 O O . ASP A 1 92 ? -17.312 -13.766 20.234 1.00 90.62 92 ASP A O 1
ATOM 734 N N . LYS A 1 93 ? -18.919 -14.286 21.714 1.00 89.06 93 LYS A N 1
ATOM 735 C CA . LYS A 1 93 ? -18.163 -15.366 22.373 1.00 89.06 93 LYS A CA 1
ATOM 736 C C . LYS A 1 93 ? -17.859 -16.540 21.439 1.00 89.06 93 LYS A C 1
ATOM 738 O O . LYS A 1 93 ? -16.881 -17.245 21.675 1.00 89.06 93 LYS A O 1
ATOM 743 N N . ASP A 1 94 ? -18.666 -16.715 20.399 1.00 89.19 94 ASP A N 1
ATOM 744 C CA . ASP A 1 94 ? -18.543 -17.780 19.406 1.00 89.19 94 ASP A CA 1
ATOM 745 C C . ASP A 1 94 ? -17.707 -17.327 18.188 1.00 89.19 94 ASP A C 1
ATOM 747 O O . ASP A 1 94 ? -17.494 -18.088 17.243 1.00 89.19 94 ASP A O 1
ATOM 751 N N . GLY A 1 95 ? -17.188 -16.091 18.212 1.00 85.94 95 GLY A N 1
ATOM 752 C CA . GLY A 1 95 ? -16.345 -15.510 17.168 1.00 85.94 95 GLY A CA 1
ATOM 753 C C . GLY A 1 95 ? -17.115 -14.953 15.969 1.00 85.94 95 GLY A C 1
ATOM 754 O O . GLY A 1 95 ? -16.494 -14.532 14.985 1.00 85.94 95 GLY A O 1
ATOM 755 N N . LYS A 1 96 ? -18.449 -14.917 16.021 1.00 89.88 96 LYS A N 1
ATOM 756 C CA . LYS A 1 96 ? -19.284 -14.348 14.964 1.00 89.88 96 LYS A CA 1
ATOM 757 C C . LYS A 1 96 ? -19.294 -12.827 15.072 1.00 89.88 96 LYS A C 1
ATOM 759 O O . LYS A 1 96 ? -19.357 -12.247 16.151 1.00 89.88 96 LYS A O 1
ATOM 764 N N . VAL A 1 97 ? -19.212 -12.171 13.919 1.00 90.00 97 VAL A N 1
ATOM 765 C CA . VAL A 1 97 ? -19.209 -10.708 13.828 1.00 90.00 97 VAL A CA 1
ATOM 766 C C . VAL A 1 97 ? -20.606 -10.168 14.119 1.00 90.00 97 VAL A C 1
ATOM 768 O O . VAL A 1 97 ? -21.553 -10.512 13.411 1.00 90.00 97 VAL A O 1
ATOM 771 N N . GLU A 1 98 ? -20.722 -9.305 15.127 1.00 90.50 98 GLU A N 1
ATOM 772 C CA . GLU A 1 98 ? -21.992 -8.674 15.511 1.00 90.50 98 GLU A CA 1
ATOM 773 C C . GLU A 1 98 ? -22.314 -7.447 14.645 1.00 90.50 98 GLU A C 1
ATOM 775 O O . GLU A 1 98 ? -23.470 -7.222 14.294 1.00 90.50 98 GLU A O 1
ATOM 780 N N . ASN A 1 99 ? -21.296 -6.666 14.267 1.00 89.25 99 ASN A N 1
ATOM 781 C CA . ASN A 1 99 ? -21.436 -5.478 13.424 1.00 89.25 99 ASN A CA 1
ATOM 782 C C . ASN A 1 99 ? -20.810 -5.710 12.036 1.00 89.25 99 ASN A C 1
ATOM 784 O O . ASN A 1 99 ? -19.620 -5.464 11.858 1.00 89.25 99 ASN A O 1
ATOM 788 N N . PRO A 1 100 ? -21.559 -6.200 11.032 1.00 85.75 100 PRO A N 1
ATOM 789 C CA . PRO A 1 100 ? -20.993 -6.537 9.719 1.00 85.75 100 PRO A CA 1
ATOM 790 C C . PRO A 1 100 ? -20.407 -5.324 8.973 1.00 85.75 100 PRO A C 1
ATOM 792 O O . PRO A 1 100 ? -19.515 -5.483 8.143 1.00 85.75 100 PRO A O 1
ATOM 795 N N . ASP A 1 101 ? -20.852 -4.114 9.310 1.00 86.75 101 ASP A N 1
ATOM 796 C CA . ASP A 1 101 ? -20.398 -2.828 8.777 1.00 86.75 101 ASP A CA 1
ATOM 797 C C . ASP A 1 101 ? -19.159 -2.255 9.498 1.00 86.75 101 ASP A C 1
ATOM 799 O O . ASP A 1 101 ? -18.904 -1.048 9.430 1.00 86.75 101 ASP A O 1
ATOM 803 N N . TYR A 1 102 ? -18.381 -3.099 10.190 1.00 91.94 102 TYR A N 1
ATOM 804 C CA . TYR A 1 102 ? -17.113 -2.711 10.813 1.00 91.94 102 TYR A CA 1
ATOM 805 C C . TYR A 1 102 ? -16.093 -2.186 9.790 1.00 91.94 102 TYR A C 1
ATOM 807 O O . TYR A 1 102 ? -16.159 -2.472 8.593 1.00 91.94 102 TYR A O 1
ATOM 815 N N . GLY A 1 103 ? -15.094 -1.442 10.268 1.00 92.38 103 GLY A N 1
ATOM 816 C CA . GLY A 1 103 ? -14.113 -0.800 9.395 1.00 92.38 103 GLY A CA 1
ATOM 817 C C . GLY A 1 103 ? -14.764 0.193 8.426 1.00 92.38 103 GLY A C 1
ATOM 818 O O . GLY A 1 103 ? -15.846 0.724 8.666 1.00 92.38 103 GLY A O 1
ATOM 819 N N . VAL A 1 104 ? -14.092 0.482 7.322 1.00 93.75 104 VAL A N 1
ATOM 820 C CA . VAL A 1 104 ? -14.588 1.314 6.229 1.00 93.75 104 VAL A CA 1
ATOM 821 C C . VAL A 1 104 ? -14.959 0.380 5.092 1.00 93.75 104 VAL A C 1
ATOM 823 O O . VAL A 1 104 ? -14.091 -0.271 4.512 1.00 93.75 104 VAL A O 1
ATOM 826 N N . VAL A 1 105 ? -16.255 0.302 4.802 1.00 92.69 105 VAL A N 1
ATOM 827 C CA . VAL A 1 105 ? -16.772 -0.406 3.633 1.00 92.69 105 VAL A CA 1
ATOM 828 C C . VAL A 1 105 ? -16.599 0.520 2.424 1.00 92.69 105 VAL A C 1
ATOM 830 O O . VAL A 1 105 ? -17.082 1.657 2.475 1.00 92.69 105 VAL A O 1
ATOM 833 N N . PRO A 1 106 ? -15.884 0.100 1.368 1.00 93.12 106 PRO A N 1
ATOM 834 C CA . PRO A 1 106 ? -15.643 0.945 0.206 1.00 93.12 106 PRO A CA 1
ATOM 835 C C . PRO A 1 106 ? -16.954 1.254 -0.532 1.00 93.12 106 PRO A C 1
ATOM 837 O O . PRO A 1 106 ? -17.899 0.471 -0.499 1.00 93.12 106 PRO A O 1
ATOM 840 N N . ASP A 1 107 ? -17.014 2.408 -1.193 1.00 92.38 107 ASP A N 1
ATOM 841 C CA . ASP A 1 107 ? -18.105 2.737 -2.119 1.00 92.38 107 ASP A CA 1
ATOM 842 C C . ASP A 1 107 ? -17.957 1.954 -3.430 1.00 92.38 107 ASP A C 1
ATOM 844 O O . ASP A 1 107 ? -18.947 1.562 -4.039 1.00 92.38 107 ASP A O 1
ATOM 848 N N . VAL A 1 108 ? -16.711 1.703 -3.842 1.00 90.75 108 VAL A N 1
ATOM 849 C CA . VAL A 1 108 ? -16.372 0.872 -5.000 1.00 90.75 108 VAL A CA 1
ATOM 850 C C . VAL A 1 108 ? -15.481 -0.269 -4.536 1.00 90.75 108 VAL A C 1
ATOM 852 O O . VAL A 1 108 ? -14.319 -0.065 -4.170 1.00 90.75 108 VAL A O 1
ATOM 855 N N . GLU A 1 109 ? -16.034 -1.477 -4.532 1.00 91.25 109 GLU A N 1
ATOM 856 C CA . GLU A 1 109 ? -15.301 -2.659 -4.108 1.00 91.25 109 GLU A CA 1
ATOM 857 C C . GLU A 1 109 ? -14.413 -3.186 -5.235 1.00 91.25 109 GLU A C 1
ATOM 859 O O . GLU A 1 109 ? -14.864 -3.478 -6.342 1.00 91.25 109 GLU A O 1
ATOM 864 N N . ILE A 1 110 ? -13.126 -3.324 -4.938 1.00 89.75 110 ILE A N 1
ATOM 865 C CA . ILE A 1 110 ? -12.167 -3.987 -5.802 1.00 89.75 110 ILE A CA 1
ATOM 866 C C . ILE A 1 110 ? -11.141 -4.716 -4.947 1.00 89.75 110 ILE A C 1
ATOM 868 O O . ILE A 1 110 ? -10.473 -4.135 -4.084 1.00 89.75 110 ILE A O 1
ATOM 872 N N . ALA A 1 111 ? -11.025 -6.021 -5.181 1.00 85.50 111 ALA A N 1
ATOM 873 C CA . ALA A 1 111 ? -10.045 -6.837 -4.493 1.00 85.50 111 ALA A CA 1
ATOM 874 C C . ALA A 1 111 ? -8.638 -6.287 -4.757 1.00 85.50 111 ALA A C 1
ATOM 876 O O . ALA A 1 111 ? -8.256 -6.061 -5.905 1.00 85.50 111 ALA A O 1
ATOM 877 N N . ALA A 1 112 ? -7.863 -6.097 -3.689 1.00 75.19 112 ALA A N 1
ATOM 878 C CA . ALA A 1 112 ? -6.417 -6.045 -3.833 1.00 75.19 112 ALA A CA 1
ATOM 879 C C . ALA A 1 112 ? -5.959 -7.380 -4.431 1.00 75.19 112 ALA A C 1
ATOM 881 O O . ALA A 1 112 ? -6.546 -8.421 -4.110 1.00 75.19 112 ALA A O 1
ATOM 882 N N . GLU A 1 113 ? -4.911 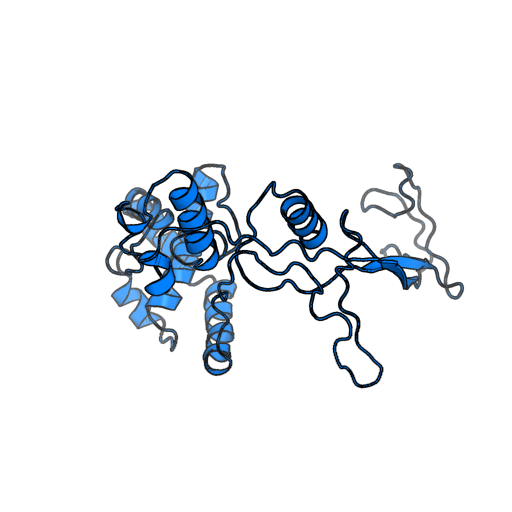-7.366 -5.252 1.00 67.56 113 GLU A N 1
ATOM 883 C CA . GLU A 1 113 ? -4.230 -8.597 -5.638 1.00 67.56 113 GLU A CA 1
ATOM 884 C C . GLU A 1 113 ? -3.676 -9.262 -4.375 1.00 67.56 113 GLU A C 1
ATOM 886 O O . GLU A 1 113 ? -2.613 -8.926 -3.855 1.00 67.56 113 GLU A O 1
ATOM 891 N N . LYS A 1 114 ? -4.457 -10.176 -3.801 1.00 58.78 114 LYS A N 1
ATOM 892 C CA . LYS A 1 114 ? -3.992 -11.021 -2.713 1.00 58.78 114 LYS A CA 1
ATOM 893 C C . LYS A 1 114 ? -3.149 -12.113 -3.348 1.00 58.78 114 LYS A C 1
ATOM 895 O O . LYS A 1 114 ? -3.650 -12.838 -4.207 1.00 58.78 114 LYS A O 1
ATOM 900 N N . LEU A 1 115 ? -1.908 -12.259 -2.880 1.00 60.66 115 LEU A N 1
ATOM 901 C CA . LEU A 1 115 ? -1.135 -13.481 -3.095 1.00 60.66 115 LEU A CA 1
ATOM 902 C C . LEU A 1 115 ? -2.037 -14.667 -2.748 1.00 60.66 115 LEU A C 1
ATOM 904 O O . LEU A 1 115 ? -2.518 -14.777 -1.613 1.00 60.66 115 LEU A O 1
ATOM 908 N N . LYS A 1 116 ? -2.306 -15.526 -3.734 1.00 65.94 116 LYS A N 1
ATOM 909 C CA . LYS A 1 116 ? -3.034 -16.768 -3.483 1.00 65.94 116 LYS A CA 1
ATOM 910 C C . LYS A 1 116 ? -2.200 -17.612 -2.523 1.00 65.94 116 LYS A C 1
ATOM 912 O O . LYS A 1 116 ? -0.977 -17.488 -2.482 1.00 65.94 116 LYS A O 1
ATOM 917 N N . ALA A 1 117 ? -2.843 -18.493 -1.758 1.00 65.06 117 ALA A N 1
ATOM 918 C CA . ALA A 1 117 ? -2.120 -19.421 -0.884 1.00 65.06 117 ALA A CA 1
ATOM 919 C C . ALA A 1 117 ? -1.057 -20.224 -1.667 1.00 65.06 117 ALA A C 1
ATOM 921 O O . ALA A 1 117 ? 0.043 -20.461 -1.176 1.00 65.06 117 ALA A O 1
ATOM 922 N N . GLU A 1 118 ? -1.372 -20.542 -2.923 1.00 68.19 118 GLU A N 1
ATOM 923 C CA . GLU A 1 118 ? -0.509 -21.202 -3.907 1.00 68.19 118 GLU A CA 1
ATOM 924 C C . GLU A 1 118 ? 0.695 -20.363 -4.348 1.00 68.19 118 GLU A C 1
ATOM 926 O O . GLU A 1 118 ? 1.669 -20.926 -4.822 1.00 68.19 118 GLU A O 1
ATOM 931 N N . ASP A 1 119 ? 0.662 -19.040 -4.181 1.00 76.88 119 ASP A N 1
ATOM 932 C CA . ASP A 1 119 ? 1.736 -18.119 -4.562 1.00 76.88 119 ASP A CA 1
ATOM 933 C C . ASP A 1 119 ? 2.606 -17.710 -3.362 1.00 76.88 119 ASP A C 1
ATOM 935 O O . ASP A 1 119 ? 3.574 -16.966 -3.515 1.00 76.88 119 ASP A O 1
ATOM 939 N N . LEU A 1 120 ? 2.319 -18.201 -2.149 1.00 77.88 120 LEU A N 1
ATOM 940 C CA . LEU A 1 120 ? 3.089 -17.847 -0.949 1.00 77.88 120 LEU A CA 1
ATOM 941 C C . LEU A 1 120 ? 4.567 -18.246 -1.048 1.00 77.88 120 LEU A C 1
ATOM 943 O O . LEU A 1 120 ? 5.415 -17.581 -0.451 1.00 77.88 120 LEU A O 1
ATOM 947 N N . TRP A 1 121 ? 4.894 -19.284 -1.825 1.00 82.50 121 TRP A N 1
ATOM 948 C CA . TRP A 1 121 ? 6.282 -19.674 -2.090 1.00 82.50 121 TRP A CA 1
ATOM 949 C C . TRP A 1 121 ? 7.064 -18.566 -2.810 1.00 82.50 121 TRP A C 1
ATOM 951 O O . TRP A 1 121 ? 8.269 -18.430 -2.582 1.00 82.50 121 TRP A O 1
ATOM 961 N N . LYS A 1 122 ? 6.391 -17.717 -3.605 1.00 84.75 122 LYS A N 1
ATOM 962 C CA . LYS A 1 122 ? 7.025 -16.583 -4.290 1.00 84.75 122 LYS A CA 1
ATOM 963 C C . LYS A 1 122 ? 7.654 -15.617 -3.297 1.00 84.75 122 LYS A C 1
ATOM 965 O O . LYS A 1 122 ? 8.749 -15.128 -3.547 1.00 84.75 122 LYS A O 1
ATOM 970 N N . ASN A 1 123 ? 7.042 -15.426 -2.124 1.00 82.50 123 ASN A N 1
ATOM 971 C CA . ASN A 1 123 ? 7.574 -14.540 -1.085 1.00 82.50 123 ASN A CA 1
ATOM 972 C C . ASN A 1 123 ? 8.975 -14.952 -0.623 1.00 82.50 123 ASN A C 1
ATOM 974 O O . ASN A 1 123 ? 9.798 -14.082 -0.340 1.00 82.50 123 ASN A O 1
ATOM 978 N N . ALA A 1 124 ? 9.268 -16.254 -0.554 1.00 81.81 124 ALA A N 1
ATOM 979 C CA . ALA A 1 124 ? 10.588 -16.734 -0.154 1.00 81.81 124 ALA A CA 1
ATOM 980 C C . ALA A 1 124 ? 11.658 -16.334 -1.184 1.00 81.81 124 ALA A C 1
ATOM 982 O O . ALA A 1 124 ? 12.700 -15.785 -0.818 1.00 81.81 124 ALA A O 1
ATOM 983 N N . PHE A 1 125 ? 11.369 -16.526 -2.474 1.00 81.69 125 PHE A N 1
ATOM 984 C CA . PHE A 1 125 ? 12.274 -16.143 -3.559 1.00 81.69 125 PHE A CA 1
ATOM 985 C C . PHE A 1 125 ? 12.377 -14.626 -3.733 1.00 81.69 125 PHE A C 1
ATOM 987 O O . PHE A 1 125 ? 13.478 -14.096 -3.869 1.00 81.69 125 PHE A O 1
ATOM 994 N N . SER A 1 126 ? 11.263 -13.899 -3.660 1.00 84.00 126 SER A N 1
ATOM 995 C CA . SER A 1 126 ? 11.251 -12.435 -3.709 1.00 84.00 126 SER A CA 1
ATOM 996 C C . SER A 1 126 ? 12.047 -11.825 -2.558 1.00 84.00 126 SER A C 1
ATOM 998 O O . SER A 1 126 ? 12.835 -10.900 -2.758 1.00 84.00 126 SER A O 1
ATOM 1000 N N . ARG A 1 127 ? 11.929 -12.395 -1.352 1.00 83.94 127 ARG A N 1
ATOM 1001 C CA . ARG A 1 127 ? 12.746 -11.988 -0.207 1.00 83.94 127 ARG A CA 1
ATOM 1002 C C . ARG A 1 127 ? 14.229 -12.221 -0.469 1.00 83.94 127 ARG A C 1
ATOM 1004 O O . ARG A 1 127 ? 15.026 -11.374 -0.071 1.00 83.94 127 ARG A O 1
ATOM 1011 N N . LYS A 1 128 ? 14.597 -13.318 -1.136 1.00 84.19 128 LYS A N 1
ATOM 1012 C CA . LYS A 1 128 ? 15.983 -13.590 -1.539 1.00 84.19 128 LYS A CA 1
ATOM 1013 C C . LYS A 1 128 ? 16.491 -12.523 -2.513 1.00 84.19 128 LYS A C 1
ATOM 1015 O O . LYS A 1 128 ? 17.509 -11.902 -2.226 1.00 84.19 128 LYS A O 1
ATOM 1020 N N . LEU A 1 129 ? 15.738 -12.227 -3.580 1.00 84.62 129 LEU A N 1
ATOM 1021 C CA . LEU A 1 129 ? 16.075 -11.172 -4.551 1.00 84.62 129 LEU A CA 1
ATOM 1022 C C . LEU A 1 129 ? 16.323 -9.815 -3.877 1.00 84.62 129 LEU A C 1
ATOM 1024 O O . LEU A 1 129 ? 17.288 -9.122 -4.211 1.00 84.62 129 LEU A O 1
ATOM 1028 N N . TRP A 1 130 ? 15.476 -9.459 -2.907 1.00 82.88 130 TRP A N 1
ATOM 1029 C CA . TRP A 1 130 ? 15.594 -8.213 -2.154 1.00 82.88 130 TRP A CA 1
ATOM 1030 C C . TRP A 1 130 ? 16.778 -8.219 -1.177 1.00 82.88 130 TRP A C 1
ATOM 1032 O O . TRP A 1 130 ? 17.608 -7.311 -1.191 1.00 82.88 130 TRP A O 1
ATOM 1042 N N . THR A 1 131 ? 16.883 -9.257 -0.345 1.00 86.44 131 THR A N 1
ATOM 1043 C CA . THR A 1 131 ? 17.879 -9.341 0.738 1.00 86.44 131 THR A CA 1
ATOM 1044 C C . THR A 1 131 ? 19.297 -9.488 0.192 1.00 86.44 131 THR A C 1
ATOM 1046 O O . THR A 1 131 ? 20.215 -8.834 0.680 1.00 86.44 131 THR A O 1
ATOM 1049 N N . GLU A 1 132 ? 19.478 -10.290 -0.857 1.00 90.38 132 GLU A N 1
ATOM 1050 C CA . GLU A 1 132 ? 20.772 -10.484 -1.526 1.00 90.38 132 GLU A CA 1
ATOM 1051 C C . GLU A 1 132 ? 21.092 -9.368 -2.533 1.00 90.38 132 GLU A C 1
ATOM 1053 O O . GLU A 1 132 ? 22.139 -9.396 -3.188 1.00 90.38 132 GLU A O 1
ATOM 1058 N N . ARG A 1 133 ? 20.207 -8.367 -2.651 1.00 92.31 133 ARG A N 1
ATOM 1059 C CA . ARG A 1 133 ? 20.363 -7.208 -3.537 1.00 92.31 133 ARG A CA 1
ATOM 1060 C C . ARG A 1 133 ? 20.593 -7.591 -5.003 1.00 92.31 133 ARG A C 1
ATOM 1062 O O . ARG A 1 133 ? 21.259 -6.864 -5.735 1.00 92.31 133 ARG A O 1
ATOM 1069 N N . VAL A 1 134 ? 20.014 -8.701 -5.458 1.00 91.88 134 VAL A N 1
ATOM 1070 C CA . VAL A 1 134 ? 20.193 -9.206 -6.832 1.00 91.88 134 VAL A CA 1
ATOM 1071 C C . VAL A 1 134 ? 19.659 -8.192 -7.847 1.00 91.88 134 VAL A C 1
ATOM 1073 O O . VAL A 1 134 ? 20.377 -7.795 -8.763 1.00 91.88 134 VAL A O 1
ATOM 1076 N N . SER A 1 135 ? 18.440 -7.689 -7.628 1.00 91.62 135 SER A N 1
ATOM 1077 C CA . SER A 1 135 ? 17.839 -6.655 -8.480 1.00 91.62 135 SER A CA 1
ATOM 1078 C C . SER A 1 135 ? 18.603 -5.328 -8.424 1.00 91.62 135 SER A C 1
ATOM 1080 O O . SER A 1 135 ? 18.662 -4.617 -9.419 1.00 91.62 135 SER A O 1
ATOM 1082 N N . HIS A 1 136 ? 19.228 -5.007 -7.285 1.00 94.25 136 HIS A N 1
ATOM 1083 C CA . HIS A 1 136 ? 20.036 -3.793 -7.135 1.00 94.25 136 HIS A CA 1
ATOM 1084 C C . HIS A 1 136 ? 21.301 -3.870 -7.982 1.00 94.25 136 HIS A C 1
ATOM 1086 O O . HIS A 1 136 ? 21.555 -2.965 -8.769 1.00 94.25 136 HIS A O 1
ATOM 1092 N N . LYS A 1 137 ? 22.030 -4.992 -7.905 1.00 94.44 137 LYS A N 1
ATOM 1093 C CA . LYS A 1 137 ? 23.229 -5.227 -8.721 1.00 94.44 137 LYS A CA 1
ATOM 1094 C C . LYS A 1 137 ? 22.932 -5.111 -10.214 1.00 94.44 137 LYS A C 1
ATOM 1096 O O . LYS A 1 137 ? 23.645 -4.401 -10.913 1.00 94.44 137 LYS A O 1
ATOM 1101 N N . TYR A 1 138 ? 21.841 -5.727 -10.678 1.00 94.81 138 TYR A N 1
ATOM 1102 C CA . TYR A 1 138 ? 21.424 -5.633 -12.079 1.00 94.81 138 TYR A CA 1
ATOM 1103 C C . TYR A 1 138 ? 21.273 -4.177 -12.546 1.00 94.81 138 TYR A C 1
ATOM 1105 O O . TYR A 1 138 ? 21.809 -3.810 -13.596 1.00 94.81 138 TYR A O 1
ATOM 1113 N N . VAL A 1 139 ? 20.572 -3.354 -11.755 1.00 95.25 139 VAL A N 1
ATOM 1114 C CA . VAL A 1 139 ? 20.331 -1.937 -12.063 1.00 95.25 139 VAL A CA 1
ATOM 1115 C C . VAL A 1 139 ? 21.618 -1.126 -11.957 1.00 95.25 139 VAL A C 1
ATOM 1117 O O . VAL A 1 139 ? 21.881 -0.303 -12.828 1.00 95.25 139 VAL A O 1
ATOM 1120 N N . ASP A 1 140 ? 22.427 -1.346 -10.922 1.00 94.75 140 ASP A N 1
ATOM 1121 C CA . ASP A 1 140 ? 23.659 -0.596 -10.674 1.00 94.75 140 ASP A CA 1
ATOM 1122 C C . ASP A 1 140 ? 24.698 -0.793 -11.779 1.00 94.75 140 ASP A C 1
ATOM 1124 O O . ASP A 1 140 ? 25.234 0.195 -12.282 1.00 94.75 140 ASP A O 1
ATOM 1128 N N . GLU A 1 141 ? 24.912 -2.034 -12.218 1.00 94.94 141 GLU A N 1
ATOM 1129 C CA . GLU A 1 141 ? 25.849 -2.377 -13.297 1.00 94.94 141 GLU A CA 1
ATOM 1130 C C . GLU A 1 141 ? 25.470 -1.735 -14.637 1.00 94.94 141 GLU A C 1
ATOM 1132 O O . GLU A 1 141 ? 26.341 -1.369 -15.421 1.00 94.94 141 GLU A O 1
ATOM 1137 N N . ARG A 1 142 ? 24.169 -1.587 -14.909 1.00 95.06 142 ARG A N 1
ATOM 1138 C CA . ARG A 1 142 ? 23.652 -1.120 -16.208 1.00 95.06 142 ARG A CA 1
ATOM 1139 C C . ARG A 1 142 ? 23.265 0.357 -16.204 1.00 95.06 142 ARG A C 1
ATOM 1141 O O . ARG A 1 142 ? 22.888 0.891 -17.248 1.00 95.06 142 ARG A O 1
ATOM 1148 N N . TRP A 1 143 ? 23.333 1.025 -15.049 1.00 93.00 143 TRP A N 1
ATOM 1149 C CA . TRP A 1 143 ? 22.786 2.369 -14.853 1.00 93.00 143 TRP A CA 1
ATOM 1150 C C . TRP A 1 143 ? 23.457 3.433 -15.715 1.00 93.00 143 TRP A C 1
ATOM 1152 O O . TRP A 1 143 ? 22.771 4.258 -16.314 1.00 93.00 143 TRP A O 1
ATOM 1162 N N . ALA A 1 144 ? 24.792 3.426 -15.761 1.00 92.81 144 ALA A N 1
ATOM 1163 C CA . ALA A 1 144 ? 25.571 4.482 -16.405 1.00 92.81 144 ALA A CA 1
ATOM 1164 C C . ALA A 1 144 ? 25.253 4.610 -17.903 1.00 92.81 144 ALA A C 1
ATOM 1166 O O . ALA A 1 144 ? 25.140 5.721 -18.415 1.00 92.81 144 ALA A O 1
ATOM 1167 N N . GLU A 1 145 ? 25.049 3.479 -18.578 1.00 93.50 145 GLU A N 1
ATOM 1168 C CA . GLU A 1 145 ? 24.811 3.411 -20.023 1.00 93.50 145 GLU A CA 1
ATOM 1169 C C . GLU A 1 145 ? 23.321 3.504 -20.389 1.00 93.50 145 GLU A C 1
ATOM 1171 O O . GLU A 1 145 ? 22.983 3.949 -21.481 1.00 93.50 145 GLU A O 1
ATOM 1176 N N . ASN A 1 146 ? 22.415 3.132 -19.474 1.00 94.62 146 ASN A N 1
ATOM 1177 C CA . ASN A 1 146 ? 20.979 2.988 -19.756 1.00 94.62 146 ASN A CA 1
ATOM 1178 C C . ASN A 1 146 ? 20.090 3.936 -18.939 1.00 94.62 146 ASN A C 1
ATOM 1180 O O . ASN A 1 146 ? 18.891 3.690 -18.787 1.00 94.62 146 ASN A O 1
ATOM 1184 N N . LYS A 1 147 ? 20.653 5.028 -18.407 1.00 93.19 147 LYS A N 1
ATOM 1185 C CA . LYS A 1 147 ? 19.942 5.963 -17.520 1.00 93.19 147 LYS A CA 1
ATOM 1186 C C . LYS A 1 147 ? 18.605 6.443 -18.098 1.00 93.19 147 LYS A C 1
ATOM 1188 O O . LYS A 1 147 ? 17.591 6.351 -17.416 1.00 93.19 147 LYS A O 1
ATOM 1193 N N . ALA A 1 148 ? 18.587 6.911 -19.348 1.00 93.62 148 ALA A N 1
ATOM 1194 C CA . ALA A 1 148 ? 17.368 7.422 -19.986 1.00 93.62 148 ALA A CA 1
ATOM 1195 C C . ALA A 1 148 ? 16.285 6.336 -20.134 1.00 93.62 148 ALA A C 1
ATOM 1197 O O . ALA A 1 148 ? 15.101 6.588 -19.907 1.00 93.62 148 ALA A O 1
ATOM 1198 N N . THR A 1 149 ? 16.694 5.106 -20.456 1.00 94.19 149 THR A N 1
ATOM 1199 C CA . THR A 1 149 ? 15.796 3.949 -20.533 1.00 94.19 149 THR A CA 1
ATOM 1200 C C . THR A 1 149 ? 15.210 3.627 -19.162 1.00 94.19 149 THR A C 1
ATOM 1202 O O . THR A 1 149 ? 13.999 3.468 -19.037 1.00 94.19 149 THR A O 1
ATOM 1205 N N . PHE A 1 150 ? 16.030 3.597 -18.109 1.00 95.50 150 PHE A N 1
ATOM 1206 C CA . PHE A 1 150 ? 15.549 3.343 -16.750 1.00 95.50 150 PHE A CA 1
ATOM 1207 C C . PHE A 1 150 ? 14.643 4.451 -16.212 1.00 95.50 150 PHE A C 1
ATOM 1209 O O . PHE A 1 150 ? 13.660 4.150 -15.538 1.00 95.50 150 PHE A O 1
ATOM 1216 N N . GLU A 1 151 ? 14.907 5.713 -16.550 1.00 93.75 151 GLU A N 1
ATOM 1217 C CA . GLU A 1 151 ? 13.997 6.815 -16.233 1.00 93.75 151 GLU A CA 1
ATOM 1218 C C . GLU A 1 151 ? 12.622 6.595 -16.870 1.00 93.75 151 GLU A C 1
ATOM 1220 O O . GLU A 1 151 ? 11.623 6.711 -16.165 1.00 93.75 151 GLU A O 1
ATOM 1225 N N . LYS A 1 152 ? 12.551 6.183 -18.144 1.00 93.94 152 LYS A N 1
ATOM 1226 C CA . LYS A 1 152 ? 11.282 5.824 -18.805 1.00 93.94 152 LYS A CA 1
ATOM 1227 C C . LYS A 1 152 ? 10.594 4.638 -18.113 1.00 93.94 152 LYS A C 1
ATOM 1229 O O . LYS A 1 152 ? 9.416 4.736 -17.764 1.00 93.94 152 LYS A O 1
ATOM 1234 N N . LEU A 1 153 ? 11.336 3.557 -17.856 1.00 93.88 153 LEU A N 1
ATOM 1235 C CA . LEU A 1 153 ? 10.817 2.337 -17.221 1.00 93.88 153 LEU A CA 1
ATOM 1236 C C . LEU A 1 153 ? 10.279 2.590 -15.806 1.00 93.88 153 LEU A C 1
ATOM 1238 O O . LEU A 1 153 ? 9.298 1.965 -15.403 1.00 93.88 153 LEU A O 1
ATOM 1242 N N . ALA A 1 154 ? 10.865 3.532 -15.060 1.00 92.25 154 ALA A N 1
ATOM 1243 C CA . ALA A 1 154 ? 10.381 3.911 -13.733 1.00 92.25 154 ALA A CA 1
ATOM 1244 C C . ALA A 1 154 ? 8.930 4.417 -13.753 1.00 92.25 154 ALA A C 1
ATOM 1246 O O . ALA A 1 154 ? 8.173 4.140 -12.818 1.00 92.25 154 ALA A O 1
ATOM 1247 N N . PHE A 1 155 ? 8.539 5.141 -14.810 1.00 90.75 155 PHE A N 1
ATOM 1248 C CA . PHE A 1 155 ? 7.166 5.613 -14.990 1.00 90.75 155 PHE A CA 1
ATOM 1249 C C . PHE A 1 155 ? 6.260 4.476 -15.456 1.00 90.75 155 PHE A C 1
ATOM 1251 O O . PHE A 1 155 ? 5.308 4.139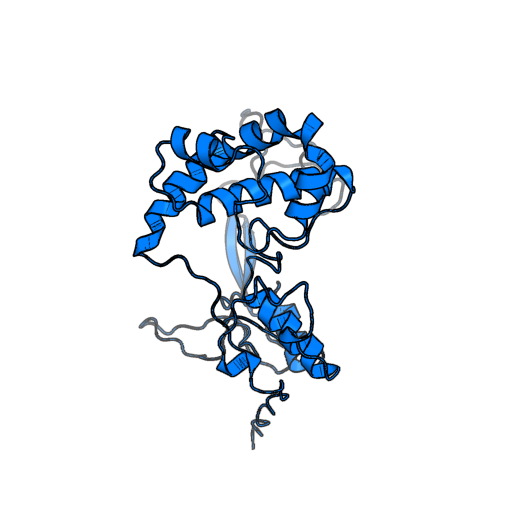 -14.756 1.00 90.75 155 PHE A O 1
ATOM 1258 N N . SER A 1 156 ? 6.573 3.837 -16.583 1.00 91.19 156 SER A N 1
ATOM 1259 C CA . SER A 1 156 ? 5.819 2.685 -17.084 1.00 91.19 156 SER A CA 1
ATOM 1260 C C . SER A 1 156 ? 6.693 1.809 -17.969 1.00 91.19 156 SER A C 1
ATOM 1262 O O . SER A 1 156 ? 7.429 2.310 -18.816 1.00 91.19 156 SER A O 1
ATOM 1264 N N . ASP A 1 157 ? 6.584 0.497 -17.783 1.00 91.00 157 ASP A N 1
ATOM 1265 C CA . ASP A 1 157 ? 7.216 -0.522 -18.622 1.00 91.00 157 ASP A CA 1
ATOM 1266 C C . ASP A 1 157 ? 6.195 -1.321 -19.450 1.00 91.00 157 ASP A C 1
ATOM 1268 O O . ASP A 1 157 ? 6.539 -2.328 -20.070 1.00 91.00 157 ASP A O 1
ATOM 1272 N N . GLY A 1 158 ? 4.921 -0.907 -19.443 1.00 89.31 158 GLY A N 1
ATOM 1273 C CA . GLY A 1 158 ? 3.856 -1.596 -20.174 1.00 89.31 158 GLY A CA 1
ATOM 1274 C C . GLY A 1 158 ? 3.627 -3.039 -19.718 1.00 89.31 158 GLY A C 1
ATOM 1275 O O . GLY A 1 158 ? 3.183 -3.855 -20.522 1.00 89.31 158 GLY A O 1
ATOM 1276 N N . LYS A 1 159 ? 4.002 -3.385 -18.476 1.00 88.81 159 LYS A N 1
ATOM 1277 C CA . LYS A 1 159 ? 4.058 -4.769 -17.983 1.00 88.81 159 LYS A CA 1
ATOM 1278 C C . LYS A 1 159 ? 4.930 -5.690 -18.862 1.00 88.81 159 LYS A C 1
ATOM 1280 O O . LYS A 1 159 ? 4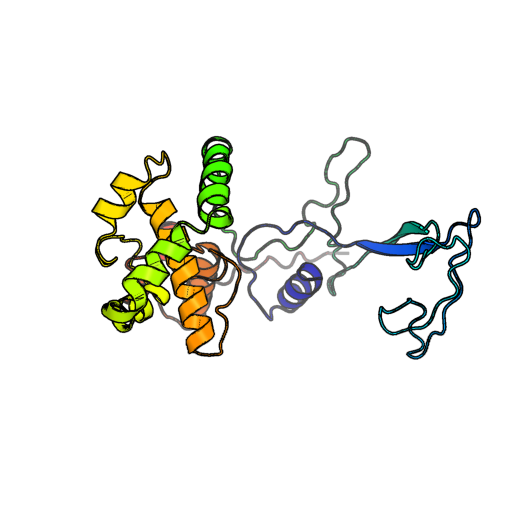.738 -6.907 -18.888 1.00 88.81 159 LYS A O 1
ATOM 1285 N N . SER A 1 160 ? 5.948 -5.147 -19.531 1.00 91.06 160 SER A N 1
ATOM 1286 C CA . SER A 1 160 ? 6.844 -5.889 -20.424 1.00 91.06 160 SER A CA 1
ATOM 1287 C C . SER A 1 160 ? 8.295 -5.833 -19.955 1.00 91.06 160 SER A C 1
ATOM 1289 O O . SER A 1 160 ? 8.783 -4.803 -19.506 1.00 91.06 160 SER A O 1
ATOM 1291 N N . SER A 1 161 ? 9.017 -6.946 -20.091 1.00 92.00 161 SER A N 1
ATOM 1292 C CA . SER A 1 161 ? 10.460 -6.994 -19.824 1.00 92.00 161 SER A CA 1
ATOM 1293 C C . SER A 1 161 ? 11.316 -6.643 -21.049 1.00 92.00 161 SER A C 1
ATOM 1295 O O . SER A 1 161 ? 12.537 -6.645 -20.947 1.00 92.00 161 SER A O 1
ATOM 1297 N N . ALA A 1 162 ? 10.711 -6.398 -22.217 1.00 92.00 162 ALA A N 1
ATOM 1298 C CA . ALA A 1 162 ? 11.435 -6.301 -23.490 1.00 92.00 162 ALA A CA 1
ATOM 1299 C C . ALA A 1 162 ? 12.367 -5.081 -23.581 1.00 92.00 162 ALA A C 1
ATOM 1301 O O . ALA A 1 162 ? 13.401 -5.141 -24.236 1.00 92.00 162 ALA A O 1
ATOM 1302 N N . GLU A 1 163 ? 12.011 -3.981 -22.918 1.00 92.44 163 GLU A N 1
ATOM 1303 C CA . GLU A 1 163 ? 12.806 -2.748 -22.912 1.00 92.44 163 GLU A CA 1
ATOM 1304 C C . GLU A 1 163 ? 13.934 -2.763 -21.858 1.00 92.44 163 GLU A C 1
ATOM 1306 O O . GLU A 1 163 ? 14.734 -1.829 -21.797 1.00 92.44 163 GLU A O 1
ATOM 1311 N N . TYR A 1 164 ? 14.023 -3.806 -21.023 1.00 95.19 164 TYR A N 1
ATOM 1312 C CA . TYR A 1 164 ? 15.036 -3.895 -19.973 1.00 95.19 164 TYR A CA 1
ATOM 1313 C C . TYR A 1 164 ? 16.383 -4.383 -20.549 1.00 95.19 164 TYR A C 1
ATOM 1315 O O . TYR A 1 164 ? 16.445 -5.477 -21.120 1.00 95.19 164 TYR A O 1
ATOM 1323 N N . PRO A 1 165 ? 17.487 -3.630 -20.371 1.00 94.31 165 PRO A N 1
ATOM 1324 C CA . PRO A 1 165 ? 18.781 -3.958 -20.975 1.00 94.31 165 PRO A CA 1
ATOM 1325 C C . PRO A 1 165 ? 19.321 -5.334 -20.551 1.00 94.31 165 PRO A C 1
ATOM 1327 O O . PRO A 1 165 ? 19.653 -5.553 -19.383 1.00 94.31 165 PRO A O 1
ATOM 1330 N N . GLY A 1 166 ? 19.425 -6.276 -21.494 1.00 93.56 166 GLY A N 1
ATOM 1331 C CA . GLY A 1 166 ? 19.967 -7.621 -21.241 1.00 93.56 166 GLY A CA 1
ATOM 1332 C C . GLY A 1 166 ? 19.190 -8.423 -20.189 1.00 93.56 166 GLY A C 1
ATOM 1333 O O . GLY A 1 166 ? 19.781 -9.228 -19.471 1.00 93.56 166 GLY A O 1
ATOM 1334 N N . PHE A 1 167 ? 17.889 -8.160 -20.035 1.00 95.12 167 PHE A N 1
ATOM 1335 C CA . PHE A 1 167 ? 17.077 -8.782 -18.988 1.00 95.12 167 PHE A CA 1
ATOM 1336 C C . PHE A 1 167 ? 16.914 -10.289 -19.170 1.00 95.12 167 PHE A C 1
ATOM 1338 O O . PHE A 1 167 ? 16.932 -11.015 -18.185 1.00 95.12 167 PHE A O 1
ATOM 1345 N N . ASP A 1 168 ? 16.770 -10.765 -20.405 1.00 93.75 168 ASP A N 1
ATOM 1346 C CA . ASP A 1 168 ? 16.465 -12.172 -20.687 1.00 93.75 168 ASP A CA 1
ATOM 1347 C C . ASP A 1 168 ? 17.647 -13.082 -20.348 1.00 93.75 168 ASP A C 1
ATOM 1349 O O . ASP A 1 168 ? 17.474 -14.079 -19.644 1.00 93.75 168 ASP A O 1
ATOM 1353 N N . ASP A 1 169 ? 18.852 -12.676 -20.749 1.00 93.31 169 ASP A N 1
ATOM 1354 C CA . ASP A 1 169 ? 20.095 -13.374 -20.414 1.00 93.31 169 ASP A CA 1
ATOM 1355 C C . ASP A 1 169 ? 20.365 -13.330 -18.905 1.00 93.31 169 ASP A C 1
ATOM 1357 O O . ASP A 1 169 ? 20.733 -14.334 -18.292 1.00 93.31 169 ASP A O 1
ATOM 1361 N N . TRP A 1 170 ? 20.129 -12.173 -18.276 1.00 94.69 170 TRP A N 1
ATOM 1362 C CA . TRP A 1 170 ? 20.278 -12.038 -16.830 1.00 94.69 170 TRP A CA 1
ATOM 1363 C C . TRP A 1 170 ? 19.277 -12.923 -16.077 1.00 94.69 170 TRP A C 1
ATOM 1365 O O . TRP A 1 170 ? 19.673 -13.674 -15.189 1.00 94.69 170 TRP A O 1
ATOM 1375 N N . TYR A 1 171 ? 18.001 -12.900 -16.461 1.00 93.31 171 TYR A N 1
ATOM 1376 C CA . TYR A 1 171 ? 16.950 -13.722 -15.864 1.00 93.31 171 TYR A CA 1
ATOM 1377 C C . TYR A 1 171 ? 17.263 -15.218 -15.984 1.00 93.31 171 TYR A C 1
ATOM 1379 O O . TYR A 1 171 ? 17.097 -15.950 -15.008 1.00 93.31 171 TYR A O 1
ATOM 1387 N N . ALA A 1 172 ? 17.778 -15.664 -17.135 1.00 92.62 172 ALA A N 1
ATOM 1388 C CA . ALA A 1 172 ? 18.205 -17.047 -17.332 1.00 92.62 172 ALA A CA 1
ATOM 1389 C C . ALA A 1 172 ? 19.322 -17.466 -16.356 1.00 92.62 172 ALA A C 1
ATOM 1391 O O . ALA A 1 172 ? 19.330 -18.605 -15.895 1.00 92.62 172 ALA A O 1
ATOM 1392 N N . SER A 1 173 ? 20.216 -16.544 -15.979 1.00 92.25 173 SER A N 1
ATOM 1393 C CA . SER A 1 173 ? 21.300 -16.821 -15.022 1.00 92.25 173 SER A CA 1
ATOM 1394 C C . SER A 1 173 ? 20.866 -16.870 -13.551 1.00 92.25 173 SER A C 1
ATOM 1396 O O . SER A 1 173 ? 21.633 -17.324 -12.706 1.00 92.25 173 SER A O 1
ATOM 1398 N N . LEU A 1 174 ? 19.651 -16.416 -13.219 1.00 87.38 174 LEU A N 1
ATOM 1399 C CA . LEU A 1 174 ? 19.151 -16.418 -11.838 1.00 87.38 174 LEU A CA 1
ATOM 1400 C C . LEU A 1 174 ? 18.707 -17.799 -11.343 1.00 87.38 174 LEU A C 1
ATOM 1402 O O . LEU A 1 174 ? 18.471 -17.942 -10.143 1.00 87.38 174 LEU A O 1
ATOM 1406 N N . GLU A 1 175 ? 18.523 -18.770 -12.249 1.00 84.88 175 GLU A N 1
ATOM 1407 C CA . GLU A 1 175 ? 18.005 -20.119 -11.952 1.00 84.88 175 GLU A CA 1
ATOM 1408 C C . GLU A 1 175 ? 16.758 -20.097 -11.040 1.00 84.88 175 GLU A C 1
ATOM 1410 O O . GLU A 1 175 ? 16.563 -20.929 -10.152 1.00 84.88 175 GLU A O 1
ATOM 1415 N N . THR A 1 176 ? 15.906 -19.086 -11.225 1.00 87.06 176 THR A N 1
ATOM 1416 C CA . THR A 1 176 ? 14.748 -18.834 -10.366 1.00 87.06 176 THR A CA 1
ATOM 1417 C C . THR A 1 176 ? 13.502 -19.543 -10.880 1.00 87.06 176 THR A C 1
ATOM 1419 O O . THR A 1 176 ? 13.293 -19.687 -12.081 1.00 87.06 176 THR A O 1
ATOM 1422 N N . GLN A 1 177 ? 12.631 -19.945 -9.954 1.00 86.44 177 GLN A N 1
ATOM 1423 C CA . GLN A 1 177 ? 11.297 -20.456 -10.282 1.00 86.44 177 GLN A CA 1
ATOM 1424 C C . GLN A 1 177 ? 10.271 -19.326 -10.455 1.00 86.44 177 GLN A C 1
ATOM 1426 O O . GLN A 1 177 ? 9.162 -19.570 -10.925 1.00 86.44 177 GLN A O 1
ATOM 1431 N N . LEU A 1 178 ? 10.617 -18.091 -10.065 1.00 88.50 178 LEU A N 1
ATOM 1432 C CA . LEU A 1 178 ? 9.723 -16.944 -10.197 1.00 88.50 178 LEU A CA 1
ATOM 1433 C C . LEU A 1 178 ? 9.448 -16.624 -11.668 1.00 88.50 178 LEU A C 1
ATOM 1435 O O . LEU A 1 178 ? 10.403 -16.529 -12.433 1.00 88.50 178 LEU A O 1
ATOM 1439 N N . PRO A 1 179 ? 8.188 -16.357 -12.051 1.00 90.62 179 PRO A N 1
ATOM 1440 C CA . PRO A 1 179 ? 7.861 -15.865 -13.379 1.00 90.62 179 PRO A CA 1
ATOM 1441 C C . PRO A 1 179 ? 8.642 -14.601 -13.749 1.00 90.62 179 PRO A C 1
ATOM 1443 O O . PRO A 1 179 ? 8.872 -13.716 -12.922 1.00 90.62 179 PRO A O 1
ATOM 1446 N N . LYS A 1 180 ? 8.953 -14.470 -15.040 1.00 91.88 180 LYS A N 1
ATOM 1447 C CA . LYS A 1 180 ? 9.645 -13.312 -15.625 1.00 91.88 180 LYS A CA 1
ATOM 1448 C C . LYS A 1 180 ? 9.009 -11.968 -15.243 1.00 91.88 180 LYS A C 1
ATOM 1450 O O . LYS A 1 180 ? 9.714 -11.016 -14.921 1.00 91.88 180 LYS A O 1
ATOM 1455 N N . ASN A 1 181 ? 7.675 -11.918 -15.240 1.00 90.44 181 ASN A N 1
ATOM 1456 C CA . ASN A 1 181 ? 6.882 -10.756 -14.839 1.00 90.44 181 ASN A CA 1
ATOM 1457 C C . ASN A 1 181 ? 7.159 -10.338 -13.385 1.00 90.44 181 ASN A C 1
ATOM 1459 O O . ASN A 1 181 ? 7.395 -9.165 -13.120 1.00 90.44 181 ASN A O 1
ATOM 1463 N N . ASP A 1 182 ? 7.215 -11.298 -12.465 1.00 89.50 182 ASP A N 1
ATOM 1464 C CA . ASP A 1 182 ? 7.414 -11.035 -11.037 1.00 89.50 182 ASP A CA 1
ATOM 1465 C C . ASP A 1 182 ? 8.845 -10.535 -10.782 1.00 89.50 182 ASP A C 1
ATOM 1467 O O . ASP A 1 182 ? 9.067 -9.600 -10.014 1.00 89.50 182 ASP A O 1
ATOM 1471 N N . VAL A 1 183 ? 9.841 -11.101 -11.476 1.00 92.19 183 VAL A N 1
ATOM 1472 C CA . VAL A 1 183 ? 11.227 -10.608 -11.400 1.00 92.19 183 VAL A CA 1
ATOM 1473 C C . VAL A 1 183 ? 11.339 -9.189 -11.966 1.00 92.19 183 VAL A C 1
ATOM 1475 O O . VAL A 1 183 ? 11.983 -8.338 -11.348 1.00 92.19 183 VAL A O 1
ATOM 1478 N N . ARG A 1 184 ? 10.673 -8.903 -13.095 1.00 94.00 184 ARG A N 1
ATOM 1479 C CA . ARG A 1 184 ? 10.608 -7.557 -13.688 1.00 94.00 184 ARG A CA 1
ATOM 1480 C C . ARG A 1 184 ? 10.039 -6.542 -12.698 1.00 94.00 184 ARG A C 1
ATOM 1482 O O . ARG A 1 184 ? 10.652 -5.495 -12.511 1.00 94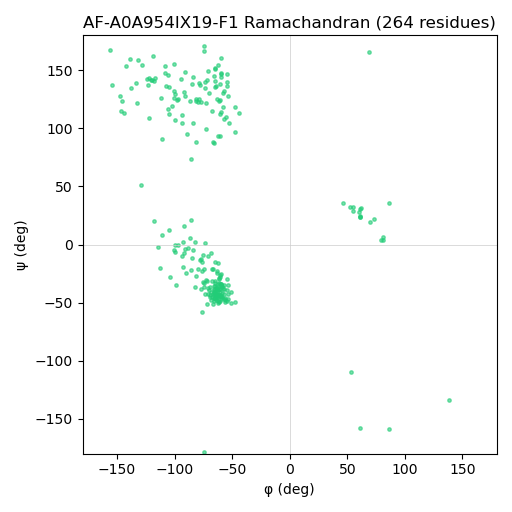.00 184 ARG A O 1
ATOM 1489 N N . GLN A 1 185 ? 8.933 -6.863 -12.023 1.00 92.19 185 GLN A N 1
ATOM 1490 C CA . GLN A 1 185 ? 8.332 -5.996 -11.001 1.00 92.19 185 GLN A CA 1
ATOM 1491 C C . GLN A 1 185 ? 9.355 -5.599 -9.926 1.00 92.19 185 GLN A C 1
ATOM 1493 O O . GLN A 1 185 ? 9.502 -4.417 -9.613 1.00 92.19 185 GLN A O 1
ATOM 1498 N N . TRP A 1 186 ? 10.124 -6.560 -9.402 1.00 92.44 186 TRP A N 1
ATOM 1499 C CA . TRP A 1 186 ? 11.160 -6.286 -8.397 1.00 92.44 186 TRP A CA 1
ATOM 1500 C C . TRP A 1 186 ? 12.314 -5.437 -8.927 1.00 92.44 186 TRP A C 1
ATOM 1502 O O . TRP A 1 186 ? 12.816 -4.571 -8.211 1.00 92.44 186 TRP A O 1
ATOM 1512 N N . VAL A 1 187 ? 12.745 -5.661 -10.169 1.00 94.25 187 VAL A N 1
ATOM 1513 C CA . VAL A 1 187 ? 13.743 -4.796 -10.817 1.00 94.25 187 VAL A CA 1
ATOM 1514 C C . VAL A 1 187 ? 13.198 -3.376 -10.979 1.00 94.25 187 VAL A C 1
ATOM 1516 O O . VAL A 1 187 ? 13.909 -2.409 -10.698 1.00 94.25 187 VAL A O 1
ATOM 1519 N N . ARG A 1 188 ? 11.921 -3.231 -11.347 1.00 94.50 188 ARG A N 1
ATOM 1520 C CA . ARG A 1 188 ? 11.283 -1.922 -11.500 1.00 94.50 188 ARG A CA 1
ATOM 1521 C C . ARG A 1 188 ? 11.177 -1.155 -10.187 1.00 94.50 188 ARG A C 1
ATOM 1523 O O . ARG A 1 188 ? 11.370 0.056 -10.205 1.00 94.50 188 ARG A O 1
ATOM 1530 N N . VAL A 1 189 ? 10.936 -1.826 -9.059 1.00 93.62 189 VAL A N 1
ATOM 1531 C CA . VAL A 1 189 ? 10.970 -1.187 -7.728 1.00 93.62 189 VAL A CA 1
ATOM 1532 C C . VAL A 1 189 ? 12.323 -0.517 -7.485 1.00 93.62 189 VAL A C 1
ATOM 1534 O O . VAL A 1 189 ? 12.369 0.666 -7.165 1.00 93.62 189 VAL A O 1
ATOM 1537 N N . VAL A 1 190 ? 13.424 -1.232 -7.727 1.00 94.38 190 VAL A N 1
ATOM 1538 C CA . VAL A 1 190 ? 14.781 -0.684 -7.556 1.00 94.38 190 VAL A CA 1
ATOM 1539 C C . VAL A 1 190 ? 15.027 0.500 -8.494 1.00 94.38 190 VAL A C 1
ATOM 1541 O O . VAL A 1 190 ? 15.579 1.521 -8.083 1.00 94.38 190 VAL A O 1
ATOM 1544 N N . ILE A 1 191 ? 14.611 0.382 -9.759 1.00 94.94 191 ILE A N 1
ATOM 1545 C CA . ILE A 1 191 ? 14.716 1.481 -10.727 1.00 94.94 191 ILE A CA 1
ATOM 1546 C C . ILE A 1 191 ? 13.935 2.702 -10.227 1.00 94.94 191 ILE A C 1
ATOM 1548 O O . ILE A 1 191 ? 14.454 3.817 -10.260 1.00 94.94 191 ILE A O 1
ATOM 1552 N N . ARG A 1 192 ? 12.707 2.505 -9.736 1.00 94.81 192 ARG A N 1
ATOM 1553 C CA . ARG A 1 192 ? 11.860 3.578 -9.207 1.00 94.81 192 ARG A CA 1
ATOM 1554 C C . ARG A 1 192 ? 12.488 4.264 -8.006 1.00 94.81 192 ARG A C 1
ATOM 1556 O O . ARG A 1 192 ? 12.462 5.493 -7.985 1.00 94.81 192 ARG A O 1
ATOM 1563 N N . ASP A 1 193 ? 13.066 3.513 -7.075 1.00 93.50 193 ASP A N 1
ATOM 1564 C CA . ASP A 1 193 ? 13.767 4.066 -5.912 1.00 93.50 193 ASP A CA 1
ATOM 1565 C C . ASP A 1 193 ? 14.952 4.932 -6.359 1.00 93.50 193 ASP A C 1
ATOM 1567 O O . ASP A 1 193 ? 15.043 6.106 -6.003 1.00 93.50 193 ASP A O 1
ATOM 1571 N N . LYS A 1 194 ? 15.789 4.420 -7.268 1.00 93.88 194 LYS A N 1
ATOM 1572 C CA . LYS A 1 194 ? 16.947 5.165 -7.786 1.00 93.88 194 LYS A CA 1
ATOM 1573 C C . LYS A 1 194 ? 16.547 6.422 -8.568 1.00 93.88 194 LYS A C 1
ATOM 1575 O O . LYS A 1 194 ? 17.190 7.466 -8.456 1.00 93.88 194 LYS A O 1
ATOM 1580 N N . VAL A 1 195 ? 15.464 6.357 -9.346 1.00 94.06 195 VAL A N 1
ATOM 1581 C CA . VAL A 1 195 ? 14.897 7.528 -10.038 1.00 94.06 195 VAL A CA 1
ATOM 1582 C C . VAL A 1 195 ? 14.276 8.520 -9.048 1.00 94.06 195 VAL A C 1
ATOM 1584 O O . VAL A 1 195 ? 14.372 9.729 -9.264 1.00 94.06 195 VAL A O 1
ATOM 1587 N N . ALA A 1 196 ? 13.648 8.052 -7.968 1.00 93.25 196 ALA A N 1
ATOM 1588 C CA . ALA A 1 196 ? 13.112 8.919 -6.920 1.00 93.25 196 ALA A CA 1
ATOM 1589 C C . ALA A 1 196 ? 14.221 9.702 -6.208 1.00 93.25 196 ALA A C 1
ATOM 1591 O O . ALA A 1 196 ? 14.068 10.913 -6.021 1.00 93.25 196 ALA A O 1
ATOM 1592 N N . ASP A 1 197 ? 15.341 9.041 -5.903 1.00 93.38 197 ASP A N 1
ATOM 1593 C CA . ASP A 1 197 ? 16.531 9.673 -5.325 1.00 93.38 197 ASP A CA 1
ATOM 1594 C C . ASP A 1 197 ? 17.078 10.772 -6.245 1.00 93.38 197 ASP A C 1
ATOM 1596 O O . ASP A 1 197 ? 17.298 11.899 -5.803 1.00 93.38 197 ASP A O 1
ATOM 1600 N N . LEU A 1 198 ? 17.209 10.496 -7.551 1.00 91.44 198 LEU A N 1
ATOM 1601 C CA . LEU A 1 198 ? 17.652 11.502 -8.527 1.00 91.44 198 LEU A CA 1
ATOM 1602 C C . LEU A 1 198 ? 16.697 12.692 -8.652 1.00 91.44 198 LEU A C 1
ATOM 1604 O O . LEU A 1 198 ? 17.135 13.822 -8.863 1.00 91.44 198 LEU A O 1
ATOM 1608 N N . ARG A 1 199 ? 15.389 12.444 -8.555 1.00 92.94 199 ARG A N 1
ATOM 1609 C CA . ARG A 1 199 ? 14.360 13.491 -8.617 1.00 92.94 199 ARG A CA 1
ATOM 1610 C C . ARG A 1 199 ? 14.228 14.264 -7.304 1.00 92.94 199 ARG A C 1
ATOM 1612 O O . ARG A 1 199 ? 13.525 15.273 -7.288 1.00 92.94 199 ARG A O 1
ATOM 1619 N N . GLY A 1 200 ? 14.818 13.773 -6.210 1.00 92.56 200 GLY A N 1
ATOM 1620 C CA . GLY A 1 200 ? 14.584 14.283 -4.857 1.00 92.56 200 GLY A CA 1
ATOM 1621 C C . GLY A 1 200 ? 13.122 14.160 -4.412 1.00 92.56 200 GLY A C 1
ATOM 1622 O O . GLY A 1 200 ? 12.663 14.936 -3.573 1.00 92.56 200 GLY A O 1
ATOM 1623 N N . LYS A 1 201 ? 12.354 13.236 -5.010 1.00 92.69 201 LYS A N 1
ATOM 1624 C CA . LYS A 1 201 ? 10.916 13.077 -4.758 1.00 92.69 201 LYS A CA 1
ATOM 1625 C C . LYS A 1 201 ? 10.519 11.607 -4.790 1.00 92.69 201 LYS A C 1
ATOM 1627 O O . LYS A 1 201 ? 10.511 10.984 -5.851 1.00 92.69 201 LYS A O 1
ATOM 1632 N N . ALA A 1 202 ? 10.114 11.102 -3.627 1.00 90.00 202 ALA A N 1
ATOM 1633 C CA . ALA A 1 202 ? 9.583 9.756 -3.468 1.00 90.00 202 ALA A CA 1
ATOM 1634 C C . ALA A 1 202 ? 8.328 9.526 -4.322 1.00 90.00 202 ALA A C 1
ATOM 1636 O O . ALA A 1 202 ? 7.483 10.415 -4.490 1.00 90.00 202 ALA A O 1
ATOM 1637 N N . TRP A 1 203 ? 8.198 8.306 -4.835 1.00 88.31 203 TRP A N 1
ATOM 1638 C CA . TRP A 1 203 ? 6.948 7.834 -5.416 1.00 88.31 203 TRP A CA 1
ATOM 1639 C C . TRP A 1 203 ? 5.900 7.607 -4.319 1.00 88.31 203 TRP A C 1
ATOM 1641 O O . TRP A 1 203 ? 6.260 7.269 -3.191 1.00 88.31 203 TRP A O 1
ATOM 1651 N N . PRO A 1 204 ? 4.604 7.788 -4.620 1.00 86.25 204 PRO A N 1
ATOM 1652 C CA . PRO A 1 204 ? 3.557 7.417 -3.682 1.00 86.25 204 PRO A CA 1
ATOM 1653 C C . PRO A 1 204 ? 3.530 5.897 -3.474 1.00 86.25 204 PRO A C 1
ATOM 1655 O O . PRO A 1 204 ? 3.738 5.131 -4.412 1.00 86.25 204 PRO A O 1
ATOM 1658 N N . GLY A 1 205 ? 3.212 5.486 -2.247 1.00 84.38 205 GLY A N 1
ATOM 1659 C CA . GLY A 1 205 ? 3.034 4.085 -1.877 1.00 84.38 205 GLY A CA 1
ATOM 1660 C C . GLY A 1 205 ? 4.324 3.361 -1.489 1.00 84.38 205 GLY A C 1
ATOM 1661 O O . GLY A 1 205 ? 5.284 3.975 -1.029 1.00 84.38 205 GLY A O 1
ATOM 1662 N N . SER A 1 206 ? 4.301 2.032 -1.570 1.00 82.88 206 SER A N 1
ATOM 1663 C CA . SER A 1 206 ? 5.388 1.159 -1.122 1.00 82.88 206 SER A CA 1
ATOM 1664 C C . SER A 1 206 ? 5.459 -0.077 -2.012 1.00 82.88 206 SER A C 1
ATOM 1666 O O . SER A 1 206 ? 4.459 -0.774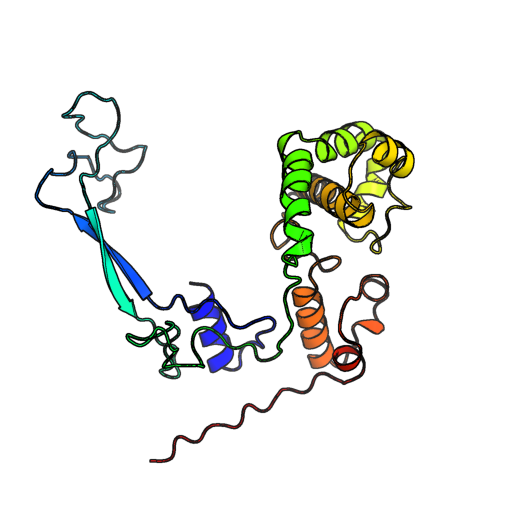 -2.192 1.00 82.88 206 SER A O 1
ATOM 1668 N N . PHE A 1 207 ? 6.649 -0.358 -2.549 1.00 86.38 207 PHE A N 1
ATOM 1669 C CA . PHE A 1 207 ? 6.878 -1.426 -3.524 1.00 86.38 207 PHE A CA 1
ATOM 1670 C C . PHE A 1 207 ? 5.917 -1.306 -4.721 1.00 86.38 207 PHE A C 1
ATOM 1672 O O . PHE A 1 207 ? 6.043 -0.380 -5.517 1.00 86.38 207 PHE A O 1
ATOM 1679 N N . PHE A 1 208 ? 4.957 -2.225 -4.832 1.00 86.25 208 PHE A N 1
ATOM 1680 C CA . PHE A 1 208 ? 3.953 -2.269 -5.897 1.00 86.25 208 PHE A CA 1
ATOM 1681 C C . PHE A 1 208 ? 2.725 -1.402 -5.595 1.00 86.25 208 PHE A C 1
ATOM 1683 O O . PHE A 1 208 ? 2.008 -1.013 -6.508 1.00 86.25 208 PHE A O 1
ATOM 1690 N N . GLN A 1 209 ? 2.474 -1.086 -4.321 1.00 85.94 209 GLN A N 1
ATOM 1691 C CA . GLN A 1 209 ? 1.345 -0.245 -3.925 1.00 85.94 209 GLN A CA 1
ATOM 1692 C C . GLN A 1 209 ? 1.621 1.207 -4.297 1.00 85.94 209 GLN A C 1
ATOM 1694 O O . GLN A 1 209 ? 2.730 1.697 -4.079 1.00 85.94 209 GLN A O 1
ATOM 1699 N N . GLY A 1 210 ? 0.604 1.911 -4.790 1.00 86.38 210 GLY A N 1
ATOM 1700 C CA . GLY A 1 210 ? 0.732 3.305 -5.225 1.00 86.38 210 GLY A CA 1
ATOM 1701 C C . GLY A 1 210 ? 1.362 3.486 -6.609 1.00 86.38 210 GLY A C 1
ATOM 1702 O O . GLY A 1 210 ? 1.546 4.620 -7.055 1.00 86.38 210 GLY A O 1
ATOM 1703 N N . ASP A 1 211 ? 1.662 2.397 -7.313 1.00 91.19 211 ASP A N 1
ATOM 1704 C CA . ASP A 1 211 ? 2.126 2.433 -8.691 1.00 91.19 211 ASP A CA 1
ATOM 1705 C C . ASP A 1 211 ? 1.023 1.980 -9.646 1.00 91.19 211 ASP A C 1
ATOM 1707 O O . ASP A 1 211 ? 0.599 0.837 -9.604 1.00 91.19 211 ASP A O 1
ATOM 1711 N N . PHE A 1 212 ? 0.562 2.860 -10.536 1.00 90.88 212 PHE A N 1
ATOM 1712 C CA . PHE A 1 212 ? -0.606 2.580 -11.380 1.00 90.88 212 PHE A CA 1
ATOM 1713 C C . PHE A 1 212 ? -0.395 1.428 -12.374 1.00 90.88 212 PHE A C 1
ATOM 1715 O O . PHE A 1 212 ? -1.373 0.950 -12.936 1.00 90.88 212 PHE A O 1
ATOM 1722 N N . VAL A 1 213 ? 0.846 0.995 -12.621 1.00 91.19 213 VAL A N 1
ATOM 1723 C CA . VAL A 1 213 ? 1.130 -0.170 -13.470 1.00 91.19 213 VAL A CA 1
ATOM 1724 C C . VAL A 1 213 ? 0.763 -1.466 -12.747 1.00 91.19 213 VAL A C 1
ATOM 1726 O O . VAL A 1 213 ? 0.147 -2.336 -13.355 1.00 91.19 213 VAL A O 1
ATOM 1729 N N . GLU A 1 214 ? 1.094 -1.584 -11.460 1.00 90.31 214 GLU A N 1
ATOM 1730 C CA . GLU A 1 214 ? 0.909 -2.821 -10.681 1.00 90.31 214 GLU A CA 1
ATOM 1731 C C . GLU A 1 214 ? -0.298 -2.766 -9.726 1.00 90.31 214 GLU A C 1
ATOM 1733 O O . GLU A 1 214 ? -0.897 -3.787 -9.403 1.00 90.31 214 GLU A O 1
ATOM 1738 N N . ASP A 1 215 ? -0.683 -1.579 -9.260 1.00 91.19 215 ASP A N 1
ATOM 1739 C CA . ASP A 1 215 ? -1.734 -1.391 -8.264 1.00 91.19 215 ASP A CA 1
ATOM 1740 C C . ASP A 1 215 ? -3.106 -1.247 -8.925 1.00 91.19 215 ASP A C 1
ATOM 1742 O O . ASP A 1 215 ? -3.568 -0.160 -9.291 1.00 91.19 215 ASP A O 1
ATOM 1746 N N . ARG A 1 216 ? -3.803 -2.376 -9.016 1.00 90.75 216 ARG A N 1
ATOM 1747 C CA . ARG A 1 216 ? -5.181 -2.450 -9.501 1.00 90.75 216 ARG A CA 1
ATOM 1748 C C . ARG A 1 216 ? -6.166 -1.569 -8.716 1.00 90.75 216 ARG A C 1
ATOM 1750 O O . ARG A 1 216 ? -7.107 -1.033 -9.304 1.00 90.75 216 ARG A O 1
ATOM 1757 N N . GLN A 1 217 ? -5.994 -1.403 -7.402 1.00 92.25 217 GLN A N 1
ATOM 1758 C CA . GLN A 1 217 ? -6.907 -0.562 -6.615 1.00 92.25 217 GLN A CA 1
ATOM 1759 C C . GLN A 1 217 ? -6.696 0.918 -6.946 1.00 92.25 217 GLN A C 1
ATOM 1761 O O . GLN A 1 217 ? -7.667 1.672 -7.052 1.00 92.25 217 GLN A O 1
ATOM 1766 N N . LEU A 1 218 ? -5.444 1.320 -7.179 1.00 93.00 218 LEU A N 1
ATOM 1767 C CA . LEU A 1 218 ? -5.123 2.653 -7.679 1.00 93.00 218 LEU A CA 1
ATOM 1768 C C . LEU A 1 218 ? -5.700 2.876 -9.081 1.00 93.00 218 LEU A C 1
ATOM 1770 O O . LEU A 1 218 ? -6.316 3.916 -9.311 1.00 93.00 218 LEU A O 1
ATOM 1774 N N . GLN A 1 219 ? -5.575 1.910 -9.995 1.00 92.69 219 GLN A N 1
ATOM 1775 C CA . GLN A 1 219 ? -6.194 2.007 -11.324 1.00 92.69 219 GLN A CA 1
ATOM 1776 C C . GLN A 1 219 ? -7.713 2.220 -11.231 1.00 92.69 219 GLN A C 1
ATOM 1778 O O . GLN A 1 219 ? -8.259 3.077 -11.925 1.00 92.69 219 GLN A O 1
ATOM 1783 N N . ALA A 1 220 ? -8.396 1.506 -10.333 1.00 92.25 220 ALA A N 1
ATOM 1784 C CA . ALA A 1 220 ? -9.829 1.685 -10.111 1.00 92.25 220 ALA A CA 1
ATOM 1785 C C . ALA A 1 220 ? -10.160 3.068 -9.541 1.00 92.25 220 ALA A C 1
ATOM 1787 O O . ALA A 1 220 ? -11.115 3.707 -9.979 1.00 92.25 220 ALA A O 1
ATOM 1788 N N . ALA A 1 221 ? -9.358 3.566 -8.597 1.00 92.81 221 ALA A N 1
ATOM 1789 C CA . ALA A 1 221 ? -9.526 4.915 -8.068 1.00 92.81 221 ALA A CA 1
ATOM 1790 C C . ALA A 1 221 ? -9.338 5.986 -9.157 1.00 92.81 221 ALA A C 1
ATOM 1792 O O . ALA A 1 221 ? -10.103 6.952 -9.201 1.00 92.81 221 ALA A O 1
ATOM 1793 N N . ILE A 1 222 ? -8.375 5.795 -10.065 1.00 92.75 222 ILE A N 1
ATOM 1794 C CA . ILE A 1 222 ? -8.160 6.666 -11.229 1.00 92.75 222 ILE A CA 1
ATOM 1795 C C . ILE A 1 222 ? -9.356 6.586 -12.182 1.00 92.75 222 ILE A C 1
ATOM 1797 O O . ILE A 1 222 ? -9.870 7.627 -12.583 1.00 92.75 222 ILE A O 1
ATOM 1801 N N . HIS A 1 223 ? -9.852 5.386 -12.488 1.00 91.94 223 HIS A N 1
ATOM 1802 C CA . HIS A 1 223 ? -11.049 5.196 -13.310 1.00 91.94 223 HIS A CA 1
ATOM 1803 C C . HIS A 1 223 ? -12.260 5.948 -12.728 1.00 91.94 223 HIS A C 1
ATOM 1805 O O . HIS A 1 223 ? -12.912 6.712 -13.438 1.00 91.94 223 HIS A O 1
ATOM 1811 N N . VAL A 1 224 ? -12.510 5.819 -11.420 1.00 91.81 224 VAL A N 1
ATOM 1812 C CA . VAL A 1 224 ? -13.580 6.546 -10.713 1.00 91.81 224 VAL A CA 1
ATOM 1813 C C . VAL A 1 224 ? -13.377 8.063 -10.790 1.00 91.81 224 VAL A C 1
ATOM 1815 O O . VAL A 1 224 ? -14.329 8.813 -11.012 1.00 91.81 224 VAL A O 1
ATOM 1818 N N . ALA A 1 225 ? -12.145 8.540 -10.600 1.00 92.06 225 ALA A N 1
ATOM 1819 C CA . ALA A 1 225 ? -11.830 9.965 -10.660 1.00 92.06 225 ALA A CA 1
ATOM 1820 C C . ALA A 1 225 ? -12.023 10.549 -12.070 1.00 92.06 225 ALA A C 1
ATOM 1822 O O . ALA A 1 225 ? -12.580 11.639 -12.200 1.00 92.06 225 ALA A O 1
ATOM 1823 N N . LEU A 1 226 ? -11.617 9.819 -13.113 1.00 91.62 226 LEU A N 1
ATOM 1824 C CA . LEU A 1 226 ? -11.822 10.202 -14.512 1.00 91.62 226 LEU A CA 1
ATOM 1825 C C . LEU A 1 226 ? -13.309 10.187 -14.885 1.00 91.62 226 LEU A C 1
ATOM 1827 O O . LEU A 1 226 ? -13.795 11.142 -15.491 1.00 91.62 226 LEU A O 1
ATOM 1831 N N . GLY A 1 227 ? -14.056 9.173 -14.441 1.00 89.38 227 GLY A N 1
ATOM 1832 C CA . GLY A 1 227 ? -15.498 9.084 -14.673 1.00 89.38 227 GLY A CA 1
ATOM 1833 C C . GLY A 1 227 ? -16.262 10.293 -14.123 1.00 89.38 227 GLY A C 1
ATOM 1834 O O . GLY A 1 227 ? -17.136 10.833 -14.798 1.00 89.38 227 GLY A O 1
ATOM 1835 N N . LYS A 1 228 ? -15.863 10.812 -12.952 1.00 88.25 228 LYS A N 1
ATOM 1836 C CA . LYS A 1 228 ? -16.443 12.035 -12.357 1.00 88.25 228 LYS A CA 1
ATOM 1837 C C . LYS A 1 228 ? -16.283 13.294 -13.208 1.00 88.25 228 LYS A C 1
ATOM 1839 O O . LYS A 1 228 ? -17.077 14.219 -13.056 1.00 88.25 228 LYS A O 1
ATOM 1844 N N . ILE A 1 229 ? -15.263 13.346 -14.061 1.00 90.75 229 ILE A N 1
ATOM 1845 C CA . ILE A 1 229 ? -15.014 14.464 -14.981 1.00 90.75 229 ILE A CA 1
ATOM 1846 C C . ILE A 1 229 ? -15.392 14.121 -16.431 1.00 90.75 229 ILE A C 1
ATOM 1848 O O . ILE A 1 229 ? -15.031 14.857 -17.346 1.00 90.75 229 ILE A O 1
ATOM 1852 N N . GLY A 1 230 ? -16.111 13.013 -16.650 1.00 87.88 230 GLY A N 1
ATOM 1853 C CA . GLY A 1 230 ? -16.572 12.584 -17.972 1.00 87.88 230 GLY A CA 1
ATOM 1854 C C . GLY A 1 230 ? -15.473 12.021 -18.879 1.00 87.88 230 GLY A C 1
ATOM 1855 O O . GLY A 1 230 ? -15.630 12.039 -20.098 1.00 87.88 230 GLY A O 1
ATOM 1856 N N . GLN A 1 231 ? -14.359 11.545 -18.316 1.00 89.44 231 GLN A N 1
ATOM 1857 C CA . GLN A 1 231 ? -13.257 10.931 -19.062 1.00 89.44 231 GLN A CA 1
ATOM 1858 C C . GLN A 1 231 ? -13.197 9.417 -18.837 1.00 89.44 231 GLN A C 1
ATOM 1860 O O . GLN A 1 231 ? -13.597 8.914 -17.789 1.00 89.44 231 GLN A O 1
ATOM 1865 N N . SER A 1 232 ? -12.650 8.691 -19.817 1.00 87.06 232 SER A N 1
ATOM 1866 C CA . SER A 1 232 ? -12.415 7.248 -19.716 1.00 87.06 232 SER A CA 1
ATOM 1867 C C . SER A 1 232 ? -10.932 6.934 -19.556 1.00 87.06 232 SER A C 1
ATOM 1869 O O . SER A 1 232 ? -10.099 7.445 -20.305 1.00 87.06 232 SER A O 1
ATOM 1871 N N . ILE A 1 233 ? -10.616 6.012 -18.642 1.00 87.19 233 ILE A N 1
ATOM 1872 C CA . ILE A 1 233 ? -9.256 5.495 -18.443 1.00 87.19 233 ILE A CA 1
ATOM 1873 C C . ILE A 1 233 ? -8.707 4.784 -19.691 1.00 87.19 233 ILE A C 1
ATOM 1875 O O . ILE A 1 233 ? -7.508 4.834 -19.945 1.00 87.19 233 ILE A O 1
ATOM 1879 N N . THR A 1 234 ? -9.571 4.180 -20.515 1.00 86.25 234 THR A N 1
ATOM 1880 C CA . THR A 1 234 ? -9.163 3.514 -21.766 1.00 86.25 234 THR A CA 1
ATOM 1881 C C . THR A 1 234 ? -8.803 4.490 -22.878 1.00 86.25 234 THR A C 1
ATOM 1883 O O . THR A 1 234 ? -8.079 4.124 -23.798 1.00 86.25 234 THR A O 1
ATOM 1886 N N . GLY A 1 235 ? -9.278 5.736 -22.792 1.00 82.75 235 GLY A N 1
ATOM 1887 C CA . GLY A 1 235 ? -8.941 6.790 -23.748 1.00 82.75 235 GLY A CA 1
ATOM 1888 C C . GLY A 1 235 ? -7.532 7.356 -23.561 1.00 82.75 235 GLY A C 1
ATOM 1889 O O . GLY A 1 235 ? -7.074 8.131 -24.398 1.00 82.75 235 GLY A O 1
ATOM 1890 N N . LEU A 1 236 ? -6.842 6.986 -22.478 1.00 86.31 236 LEU A N 1
ATOM 1891 C CA . LEU A 1 236 ? -5.509 7.473 -22.144 1.00 86.31 236 LEU A CA 1
ATOM 1892 C C . LEU A 1 236 ? -4.452 6.421 -22.503 1.00 86.31 236 LEU A C 1
ATOM 1894 O O . LEU A 1 236 ? -4.425 5.321 -21.946 1.00 86.31 236 LEU A O 1
ATOM 1898 N N . SER A 1 237 ? -3.535 6.786 -23.402 1.00 84.94 237 SER A N 1
ATOM 1899 C CA . SER A 1 237 ? -2.478 5.896 -23.911 1.00 84.94 237 SER A CA 1
ATOM 1900 C C . SER A 1 237 ? -1.543 5.358 -22.825 1.00 84.94 237 SER A C 1
ATOM 1902 O O . SER A 1 237 ? -0.947 4.301 -22.999 1.00 84.94 237 SER A O 1
ATOM 1904 N N . GLU A 1 238 ? -1.414 6.074 -21.709 1.00 85.25 238 GLU A N 1
ATOM 1905 C CA . GLU A 1 238 ? -0.558 5.703 -20.576 1.00 85.25 238 GLU A CA 1
ATOM 1906 C C . GLU A 1 238 ? -1.108 4.511 -19.778 1.00 85.25 238 GLU A C 1
ATOM 1908 O O . GLU A 1 238 ? -0.333 3.722 -19.238 1.00 85.25 238 GLU A O 1
ATOM 1913 N N . TYR A 1 239 ? -2.437 4.368 -19.716 1.00 85.94 239 TYR A N 1
ATOM 1914 C CA . TYR A 1 239 ? -3.111 3.370 -18.879 1.00 85.94 239 TYR A CA 1
ATOM 1915 C C . TYR A 1 239 ? -3.529 2.131 -19.665 1.00 85.94 239 TYR A C 1
ATOM 1917 O O . TYR A 1 239 ? -3.465 1.028 -19.129 1.00 85.94 239 TYR A O 1
ATOM 1925 N N . GLY A 1 240 ? -3.924 2.290 -20.933 1.00 83.25 240 GLY A N 1
ATOM 1926 C CA . GLY A 1 240 ? -4.425 1.195 -21.772 1.00 83.25 240 GLY A CA 1
ATOM 1927 C C . GLY A 1 240 ? -3.563 -0.081 -21.757 1.00 83.25 240 GLY A C 1
ATOM 1928 O O . GLY A 1 240 ? -4.114 -1.152 -21.509 1.00 83.25 240 GLY A O 1
ATOM 1929 N N . PRO A 1 241 ? -2.229 -0.003 -21.950 1.00 85.75 241 PRO A N 1
ATOM 1930 C CA . PRO A 1 241 ? -1.362 -1.186 -21.989 1.00 85.75 241 PRO A CA 1
ATOM 1931 C C . PRO A 1 241 ? -1.220 -1.939 -20.658 1.00 85.75 241 PRO A C 1
ATOM 1933 O O . PRO A 1 241 ? -0.815 -3.097 -20.658 1.00 85.75 241 PRO A O 1
ATOM 1936 N N . VAL A 1 242 ? -1.502 -1.285 -19.528 1.00 88.25 242 VAL A N 1
ATOM 1937 C CA . VAL A 1 242 ? -1.252 -1.824 -18.177 1.00 88.25 242 VAL A CA 1
ATOM 1938 C C . VAL A 1 242 ? -2.534 -2.073 -17.383 1.00 88.25 242 VAL A C 1
ATOM 1940 O O . VAL A 1 242 ? -2.469 -2.548 -16.246 1.00 88.25 242 VAL A O 1
ATOM 1943 N N . LEU A 1 243 ? -3.686 -1.742 -17.971 1.00 89.44 243 LEU A N 1
ATOM 1944 C CA . LEU A 1 243 ? -4.982 -1.774 -17.312 1.00 89.44 243 LEU A CA 1
ATOM 1945 C C . LEU A 1 243 ? -5.354 -3.201 -16.900 1.00 89.44 243 LEU A C 1
ATOM 1947 O O . LEU A 1 243 ? -5.406 -4.114 -17.721 1.00 89.44 243 LEU A O 1
ATOM 1951 N N . ASP A 1 244 ? -5.654 -3.362 -15.619 1.00 88.62 244 ASP A N 1
ATOM 1952 C CA . ASP A 1 244 ? -5.986 -4.625 -14.967 1.00 88.62 244 ASP A CA 1
ATOM 1953 C C . ASP A 1 244 ? -7.283 -4.474 -14.166 1.00 88.62 244 ASP A C 1
ATOM 1955 O O . ASP A 1 244 ? -7.374 -4.734 -12.965 1.00 88.62 244 ASP A O 1
ATOM 1959 N N . LEU A 1 245 ? -8.305 -3.949 -14.836 1.00 88.25 245 LEU A N 1
ATOM 1960 C CA . LEU A 1 245 ? -9.635 -3.762 -14.271 1.00 88.25 245 LEU A CA 1
ATOM 1961 C C . LEU A 1 245 ? -10.617 -4.761 -14.895 1.00 88.25 245 LEU A C 1
ATOM 1963 O O . LEU A 1 245 ? -10.471 -5.106 -16.070 1.00 88.25 245 LEU A O 1
ATOM 1967 N N . PRO A 1 246 ? -11.635 -5.226 -14.144 1.00 86.62 246 PRO A N 1
ATOM 1968 C CA . PRO A 1 246 ? -12.725 -6.017 -14.711 1.00 86.62 246 PRO A CA 1
ATOM 1969 C C . PRO A 1 246 ? -13.378 -5.280 -15.876 1.00 86.62 246 PRO A C 1
ATOM 1971 O O . PRO A 1 246 ? -13.605 -4.073 -15.782 1.00 86.62 246 PRO A O 1
ATOM 1974 N N . LYS A 1 247 ? -13.726 -6.001 -16.945 1.00 83.94 247 LYS A N 1
ATOM 1975 C CA . LYS A 1 247 ? -14.372 -5.402 -18.124 1.00 83.94 247 LYS A CA 1
ATOM 1976 C C . LYS A 1 247 ? -15.664 -4.684 -17.748 1.00 83.94 247 LYS A C 1
ATOM 1978 O O . LYS A 1 247 ? -15.898 -3.573 -18.198 1.00 83.94 247 LYS A O 1
ATOM 1983 N N . GLU A 1 248 ? -16.425 -5.260 -16.823 1.00 82.69 248 GLU A N 1
ATOM 1984 C CA . GLU A 1 248 ? -17.674 -4.695 -16.315 1.00 82.69 248 GLU A CA 1
ATOM 1985 C C . GLU A 1 248 ? -17.459 -3.316 -15.672 1.00 82.69 248 GLU A C 1
ATOM 1987 O O . GLU A 1 248 ? -18.305 -2.439 -15.788 1.00 82.69 248 GLU A O 1
ATOM 1992 N N . MET A 1 249 ? -16.317 -3.098 -15.013 1.00 83.56 249 MET A N 1
ATOM 1993 C CA . MET A 1 249 ? -15.979 -1.793 -14.441 1.00 83.56 249 MET A CA 1
ATOM 1994 C C . MET A 1 249 ? -15.571 -0.792 -15.523 1.00 83.56 249 MET A C 1
ATOM 1996 O O . MET A 1 249 ? -15.868 0.387 -15.402 1.00 83.56 249 MET A O 1
ATOM 2000 N N . VAL A 1 250 ? -14.873 -1.242 -16.563 1.00 81.44 250 VAL A N 1
ATOM 2001 C CA . VAL A 1 250 ? -14.343 -0.364 -17.614 1.00 81.44 250 VAL A CA 1
ATOM 2002 C C . VAL A 1 250 ? -15.429 0.068 -18.602 1.00 81.44 250 VAL A C 1
ATOM 2004 O O . VAL A 1 250 ? -15.422 1.215 -19.049 1.00 81.44 250 VAL A O 1
ATOM 2007 N N . ASP A 1 251 ? -16.348 -0.839 -18.932 1.00 75.75 251 ASP A N 1
ATOM 2008 C CA . ASP A 1 251 ? -17.368 -0.644 -19.966 1.00 75.75 251 ASP A CA 1
ATOM 2009 C C . ASP A 1 251 ? -18.559 0.197 -19.478 1.00 75.75 251 ASP A C 1
ATOM 2011 O O . ASP A 1 251 ? -19.285 0.786 -20.284 1.00 75.75 251 ASP A O 1
ATOM 2015 N N . HIS A 1 252 ? -18.763 0.285 -18.161 1.00 69.25 252 HIS A N 1
ATOM 2016 C CA . HIS A 1 252 ? -19.825 1.086 -17.568 1.00 69.25 252 HIS A CA 1
ATOM 2017 C C . HIS A 1 252 ? -19.286 2.434 -17.069 1.00 69.25 252 HIS A C 1
ATOM 2019 O O . HIS A 1 252 ? -18.299 2.464 -16.333 1.00 69.25 252 HIS A O 1
ATOM 2025 N N . PRO A 1 253 ? -19.925 3.566 -17.430 1.00 65.00 253 PRO A N 1
ATOM 2026 C CA . PRO A 1 253 ? -19.603 4.850 -16.825 1.00 65.00 253 PRO A CA 1
ATOM 2027 C C . PRO A 1 253 ? -19.719 4.742 -15.307 1.00 65.00 253 PRO A C 1
ATOM 2029 O O . PRO A 1 253 ? -20.683 4.169 -14.797 1.00 65.00 253 PRO A O 1
ATOM 2032 N N . TRP A 1 254 ? -18.752 5.303 -14.580 1.00 68.00 254 TRP A N 1
ATOM 2033 C CA . TRP A 1 254 ? -18.880 5.403 -13.133 1.00 68.00 254 TRP A CA 1
ATOM 2034 C C . TRP A 1 254 ? -20.153 6.185 -12.792 1.00 68.00 254 TRP A C 1
ATOM 2036 O O . TRP A 1 254 ? -20.275 7.365 -13.126 1.00 68.00 254 TRP A O 1
ATOM 2046 N N . GLU A 1 255 ? -21.078 5.534 -12.093 1.00 64.75 255 GLU A N 1
ATOM 2047 C CA . GLU A 1 255 ? -22.228 6.184 -11.480 1.00 64.75 255 GLU A CA 1
ATOM 2048 C C . GLU A 1 255 ? -21.995 6.291 -9.969 1.00 64.75 255 GLU A C 1
ATOM 2050 O O . GLU A 1 255 ? -21.562 5.320 -9.335 1.00 64.75 255 GLU A O 1
ATOM 2055 N N . PRO A 1 256 ? -22.277 7.447 -9.342 1.00 59.31 256 PRO A N 1
ATOM 2056 C CA . PRO A 1 256 ? -22.287 7.526 -7.895 1.00 59.31 256 PRO A CA 1
ATOM 2057 C C . PRO A 1 256 ? -23.343 6.554 -7.378 1.00 59.31 256 PRO A C 1
ATOM 2059 O O . PRO A 1 256 ? -24.539 6.768 -7.565 1.00 59.31 256 PRO A O 1
ATOM 2062 N N . THR A 1 257 ? -22.913 5.491 -6.698 1.00 54.97 257 THR A N 1
ATOM 2063 C CA . THR A 1 257 ? -23.832 4.630 -5.960 1.00 54.97 257 THR A CA 1
ATOM 2064 C C . THR A 1 257 ? -24.583 5.510 -4.971 1.00 54.97 257 THR A C 1
ATOM 2066 O O . THR A 1 257 ? -24.006 5.972 -3.981 1.00 54.97 257 THR A O 1
ATOM 2069 N N . ALA A 1 258 ? -25.866 5.760 -5.233 1.00 42.34 258 ALA A N 1
ATOM 2070 C CA . ALA A 1 258 ? -26.769 6.308 -4.241 1.00 42.34 258 ALA A CA 1
ATOM 2071 C C . ALA A 1 258 ? -26.830 5.279 -3.110 1.00 42.34 258 ALA A C 1
ATOM 2073 O O . ALA A 1 258 ? -27.590 4.310 -3.172 1.00 42.34 258 ALA A O 1
ATOM 2074 N N . LYS A 1 259 ? -25.988 5.441 -2.082 1.00 47.34 259 LYS A N 1
ATOM 2075 C CA . LYS A 1 259 ? -26.201 4.746 -0.817 1.00 47.34 259 LYS A CA 1
ATOM 2076 C C . LYS A 1 259 ? -27.611 5.136 -0.409 1.00 47.34 259 LYS A C 1
ATOM 2078 O O . LYS A 1 259 ? -27.855 6.306 -0.120 1.00 47.34 259 LYS A O 1
ATOM 2083 N N . LYS A 1 260 ? -28.545 4.177 -0.476 1.00 35.00 260 LYS A N 1
ATOM 2084 C CA . LYS A 1 260 ? -29.875 4.314 0.116 1.00 35.00 260 LYS A CA 1
ATOM 2085 C C . LYS A 1 260 ? -29.628 4.918 1.483 1.00 35.00 260 LYS A C 1
ATOM 2087 O O . LYS A 1 260 ? -28.972 4.281 2.307 1.00 35.00 260 LYS A O 1
ATOM 2092 N N . ALA A 1 261 ? -30.084 6.151 1.685 1.00 33.69 261 ALA A N 1
ATOM 2093 C CA . ALA A 1 261 ? -30.218 6.688 3.016 1.00 33.69 261 ALA A CA 1
ATOM 2094 C C . ALA A 1 261 ? -31.036 5.636 3.759 1.00 33.69 261 ALA A C 1
ATOM 2096 O O . ALA A 1 261 ? -32.221 5.445 3.484 1.00 33.69 261 ALA A O 1
ATOM 2097 N N . THR A 1 262 ? -30.389 4.852 4.614 1.00 35.78 262 THR A N 1
ATOM 2098 C CA . THR A 1 262 ? -31.109 4.127 5.640 1.00 35.78 262 THR A CA 1
ATOM 2099 C C . THR A 1 262 ? -31.651 5.225 6.530 1.00 35.78 262 THR A C 1
ATOM 2101 O O . THR A 1 262 ? -30.979 5.671 7.460 1.00 35.78 262 THR A O 1
ATOM 2104 N N . GLU A 1 263 ? -32.835 5.722 6.172 1.00 32.47 263 GLU A N 1
ATOM 2105 C CA . GLU A 1 263 ? -33.765 6.329 7.101 1.00 32.47 263 GLU A CA 1
ATOM 2106 C C . GLU A 1 263 ? -33.848 5.362 8.282 1.00 32.47 263 GLU A C 1
ATOM 2108 O O . GLU A 1 263 ? -34.562 4.357 8.248 1.00 32.47 263 GLU A O 1
ATOM 2113 N N . LYS A 1 264 ? -33.075 5.629 9.336 1.00 35.59 264 LYS A N 1
ATOM 2114 C CA . LYS A 1 264 ? -33.448 5.162 10.662 1.00 35.59 264 LYS A CA 1
ATOM 2115 C C . LYS A 1 264 ? -34.712 5.937 11.015 1.00 35.59 264 LYS A C 1
ATOM 2117 O O . LYS A 1 264 ? -34.654 7.044 11.536 1.00 35.59 264 LYS A O 1
ATOM 2122 N N . LYS A 1 265 ? -35.851 5.367 10.618 1.00 34.62 265 LYS A N 1
ATOM 2123 C CA . LYS A 1 265 ? -37.155 5.668 11.199 1.00 34.62 265 LYS A CA 1
ATOM 2124 C C . LYS A 1 265 ? -37.087 5.390 12.700 1.00 34.62 265 LYS A C 1
ATOM 2126 O O . LYS A 1 265 ? -36.698 4.283 13.063 1.00 34.62 265 LYS A O 1
ATOM 2131 N N . GLY A 1 266 ? -37.574 6.354 13.483 1.00 34.03 266 GLY A N 1
ATOM 2132 C CA . GLY A 1 266 ? -38.140 6.157 14.823 1.00 34.03 266 GLY A CA 1
ATOM 2133 C C . GLY A 1 266 ? -37.133 6.076 15.949 1.00 34.03 266 GLY A C 1
ATOM 2134 O O . GLY A 1 266 ? -36.572 4.979 16.138 1.00 34.03 266 GLY A O 1
#

Secondary structure (DSSP, 8-state):
-HHHHHHHHHHTTS---EES------EEEEEEE-TTSPPPPB--SSSSSS--TTS-B--SSSSSS-----EEEEEEEE-B-TTS-B-S--B-TTS-BS-TT-S---SEE----PPPGGGHHHHHHHHHHHHTTHHHHHHHHHHHHHHHHHHHHHH--TT-STTSTTHHHHHHHTT--S-HHHHHHHHHHHHHHHHHHHHT-PPSSBTTBT-TTT-HHHHHHHHHHHHHTT--GGG-TTTGGG----HHHHHSPP------------

Mean predicted aligned error: 8.82 Å

Solvent-accessible surface area (backbone atoms only — not comparable to full-atom values): 16195 Å² total; per-residue (Å²): 105,70,56,60,56,54,37,40,33,42,75,67,70,74,47,85,43,61,20,57,66,44,93,17,79,20,66,41,72,46,79,42,81,40,89,89,42,74,46,53,58,60,56,64,86,84,71,78,86,64,96,50,98,87,48,58,64,54,68,86,84,72,78,88,62,92,50,79,40,56,61,49,79,42,80,79,48,72,48,59,42,92,87,66,49,52,24,38,63,44,57,50,98,88,64,49,67,74,48,86,73,24,24,33,69,38,79,44,79,35,76,66,91,66,79,47,82,88,45,53,67,50,54,61,54,52,48,46,39,59,76,71,37,50,42,49,52,60,49,62,78,47,36,89,86,37,46,72,58,44,55,48,41,44,78,57,49,58,90,49,62,83,83,44,87,68,40,68,67,52,55,64,72,62,79,62,89,68,54,70,66,61,54,44,52,54,35,40,40,46,41,32,53,56,49,17,62,76,67,76,47,78,71,65,67,59,82,55,42,63,34,66,69,70,17,48,42,52,42,50,46,49,36,48,56,31,25,76,74,76,42,59,53,74,79,36,82,87,41,50,70,35,68,71,68,59,64,74,65,71,77,42,80,64,68,84,77,77,71,73,77,78,75,81,74,132